Protein AF-A0A969GI75-F1 (afdb_monomer)

Sequence (192 aa):
MEHRIGDGHPEESRHLHRHRILLASGHLAEAQGNLPAAQQAFVEIWQQNQGQSYFWSATLIGLGCVAIKGGDWPAARQYFATALPLTAQLETASQSLEALAGMVHLQAQAGQLEEALTWVGLVRHHPSSYQESKDRLDVLETELRAKLTAEKVKAALALGQTTDLWDTVLAAGHWPQRTDWSWGIVSISTAI

Solvent-accessible surface area (backbone atoms only — not comparable to full-atom values): 10551 Å² total; per-residue (Å²): 141,80,86,83,78,71,85,70,78,54,70,70,58,55,51,54,54,49,43,52,51,29,50,52,52,14,53,50,25,48,76,71,66,39,46,70,59,13,46,52,31,29,52,52,44,62,74,70,46,96,54,100,40,75,68,45,34,51,30,27,36,51,48,17,48,45,22,52,76,70,66,36,57,71,59,16,51,54,26,34,42,58,18,30,54,47,22,57,77,67,67,35,61,42,58,38,34,43,35,47,49,53,45,31,56,55,29,45,74,70,67,38,47,59,59,24,38,18,52,50,19,28,41,65,64,42,87,60,42,55,69,68,50,41,61,69,40,52,65,55,50,54,55,48,50,74,77,47,54,72,65,56,47,52,51,22,30,53,50,11,62,72,52,60,67,64,64,49,38,55,53,55,34,61,53,75,83,72,84,72,80,70,76,76,75,79,76,78,76,87,77,135

Mean predicted aligned error: 8.56 Å

Nearest PDB structures (foldseek):
  3ro2-assembly1_A  TM=6.511E-01  e=2.087E-01  Mus musculus
  4wnf-assembly1_A  TM=6.316E-01  e=5.433E-01  Homo sapiens
  4wne-assembly1_A  TM=6.364E-01  e=7.968E-01  Homo sapiens
  4wng-assembly1_A  TM=6.206E-01  e=6.902E-01  Homo sapiens
  7ep7-assembly1_A  TM=6.227E-01  e=1.226E+00  Mus musculus

pLDDT: mean 84.45, std 19.99, range [26.17, 98.06]

Secondary structure (DSSP, 8-state):
-------PPPHHHHHHHHHHHHHHHHHHHHHTT-HHHHHHHHHHHHHH--S--HHHHHHHHHHHHHHHHHT-HHHHHHHHHHHHHHHHHTT-HHHHHHHHHHHHHHHHHTT-HHHHHHHHHHHHH-TT--HHHHHHHHHHHHHHHHHS-HHHHHHHHHHHHHS-HHHHHHHHHT------------------

Radius of gyration: 20.02 Å; Cα contacts (8 Å, |Δi|>4): 224; chains: 1; bounding box: 35×38×95 Å

Structure (mmCIF, N/CA/C/O backbone):
data_AF-A0A969GI75-F1
#
_entry.id   AF-A0A969GI75-F1
#
loop_
_atom_site.group_PDB
_atom_site.id
_atom_site.type_symbol
_atom_site.label_atom_id
_atom_site.label_alt_id
_atom_site.label_comp_id
_atom_site.label_asym_id
_atom_site.label_entity_id
_atom_site.label_seq_id
_atom_site.pdbx_PDB_ins_code
_atom_site.Cartn_x
_atom_site.Cartn_y
_atom_site.Cartn_z
_atom_site.occupancy
_atom_site.B_iso_or_equiv
_atom_site.auth_seq_id
_atom_site.auth_comp_id
_atom_site.auth_asym_id
_atom_site.auth_atom_id
_atom_site.pdbx_PDB_model_num
ATOM 1 N N . MET A 1 1 ? 11.515 16.320 -56.444 1.00 41.53 1 MET A N 1
ATOM 2 C CA . MET A 1 1 ? 10.610 15.489 -55.626 1.00 41.53 1 MET A CA 1
ATOM 3 C C . MET A 1 1 ? 11.443 14.378 -55.021 1.00 41.53 1 MET A C 1
ATOM 5 O O . MET A 1 1 ? 11.737 13.425 -55.722 1.00 41.53 1 MET A O 1
ATOM 9 N N . GLU A 1 2 ? 11.836 14.509 -53.759 1.00 35.47 2 GLU A N 1
ATOM 10 C CA . GLU A 1 2 ? 12.327 13.384 -52.961 1.00 35.47 2 GLU A CA 1
ATOM 11 C C . GLU A 1 2 ? 11.567 13.421 -51.640 1.00 35.47 2 GLU A C 1
ATOM 13 O O . GLU A 1 2 ? 11.732 14.317 -50.815 1.00 35.47 2 GLU A O 1
ATOM 18 N N . HIS A 1 3 ? 10.624 12.493 -51.517 1.00 41.44 3 HIS A N 1
ATOM 19 C CA . HIS A 1 3 ? 9.823 12.272 -50.326 1.00 41.44 3 HIS A CA 1
ATOM 20 C C . HIS A 1 3 ? 10.705 11.476 -49.355 1.00 41.44 3 HIS A C 1
ATOM 22 O O . HIS A 1 3 ? 10.870 10.268 -49.517 1.00 41.44 3 HIS A O 1
ATOM 28 N N . ARG A 1 4 ? 11.338 12.148 -48.386 1.00 37.62 4 ARG A N 1
ATOM 29 C CA . ARG A 1 4 ? 12.003 11.460 -47.271 1.00 37.62 4 ARG A CA 1
ATOM 30 C C . ARG A 1 4 ? 10.924 10.965 -46.316 1.00 37.62 4 ARG A C 1
ATOM 32 O O . ARG A 1 4 ? 10.297 11.738 -45.601 1.00 37.62 4 ARG A O 1
ATOM 39 N N . ILE A 1 5 ? 10.683 9.665 -46.387 1.00 48.25 5 ILE A N 1
ATOM 40 C CA . ILE A 1 5 ? 9.743 8.923 -45.560 1.00 48.25 5 ILE A CA 1
ATOM 41 C C . ILE A 1 5 ? 10.402 8.704 -44.191 1.00 48.25 5 ILE A C 1
ATOM 43 O O . ILE A 1 5 ? 11.456 8.082 -44.121 1.00 48.25 5 ILE A O 1
ATOM 47 N N . GLY A 1 6 ? 9.760 9.216 -43.138 1.00 43.97 6 GLY A N 1
ATOM 48 C CA . GLY A 1 6 ? 9.860 8.745 -41.754 1.00 43.97 6 GLY A CA 1
ATOM 49 C C . GLY A 1 6 ? 11.216 8.884 -41.064 1.00 43.97 6 GLY A C 1
ATOM 50 O O . GLY A 1 6 ? 11.964 7.913 -40.978 1.00 43.97 6 GLY A O 1
ATOM 51 N N . ASP A 1 7 ? 11.471 10.037 -40.442 1.00 43.56 7 ASP A N 1
ATOM 52 C CA . ASP A 1 7 ? 12.363 10.063 -39.282 1.00 43.56 7 ASP A CA 1
ATOM 53 C C . ASP A 1 7 ? 11.742 9.149 -38.211 1.00 43.56 7 ASP A C 1
ATOM 55 O O . ASP A 1 7 ? 10.631 9.384 -37.728 1.00 43.56 7 ASP A O 1
ATOM 59 N N . GLY A 1 8 ? 12.417 8.031 -37.930 1.00 47.78 8 GLY A N 1
ATOM 60 C CA . GLY A 1 8 ? 11.977 7.041 -36.955 1.00 47.78 8 GLY A CA 1
ATOM 61 C C . GLY A 1 8 ? 11.706 7.692 -35.602 1.00 47.78 8 GLY A C 1
ATOM 62 O O . GLY A 1 8 ? 12.423 8.600 -35.187 1.00 47.78 8 GLY A O 1
ATOM 63 N N . HIS A 1 9 ? 10.656 7.227 -34.921 1.00 44.91 9 HIS A N 1
ATOM 64 C CA . HIS A 1 9 ? 10.277 7.731 -33.605 1.00 44.91 9 HIS A CA 1
ATOM 65 C C . HIS A 1 9 ? 11.511 7.834 -32.684 1.00 44.91 9 HIS A C 1
ATOM 67 O O . HIS A 1 9 ? 12.259 6.848 -32.586 1.00 44.91 9 HIS A O 1
ATOM 73 N N . PRO A 1 10 ? 11.738 8.994 -32.032 1.00 49.00 10 PRO A N 1
ATOM 74 C CA . PRO A 1 10 ? 12.925 9.232 -31.215 1.00 49.00 10 PRO A CA 1
ATOM 75 C C . PRO A 1 10 ? 13.085 8.114 -30.181 1.00 49.00 10 PRO A C 1
ATOM 77 O O . PRO A 1 10 ? 12.091 7.560 -29.714 1.00 49.00 10 PRO A O 1
ATOM 80 N N . GLU A 1 11 ? 14.320 7.733 -29.847 1.00 50.78 11 GLU A N 1
ATOM 81 C CA . GLU A 1 11 ? 14.617 6.604 -28.944 1.00 50.78 11 GLU A CA 1
ATOM 82 C C . GLU A 1 11 ? 13.819 6.654 -27.635 1.00 50.78 11 GLU A C 1
ATOM 84 O O . GLU A 1 11 ? 13.296 5.630 -27.195 1.00 50.78 11 GLU A O 1
ATOM 89 N N . GLU A 1 12 ? 13.577 7.854 -27.109 1.00 51.31 12 GLU A N 1
ATOM 90 C CA . GLU A 1 12 ? 12.679 8.111 -25.978 1.00 51.31 12 GLU A CA 1
ATOM 91 C C . GLU A 1 12 ? 11.264 7.531 -26.177 1.00 51.31 12 GLU A C 1
ATOM 93 O O . GLU A 1 12 ? 10.727 6.877 -25.285 1.00 51.31 12 GLU A O 1
ATOM 98 N N . SER A 1 13 ? 10.668 7.666 -27.367 1.00 57.19 13 SER A N 1
ATOM 99 C CA . SER A 1 13 ? 9.346 7.100 -27.690 1.00 57.19 13 SER A CA 1
ATOM 100 C C . SER A 1 13 ? 9.345 5.568 -27.731 1.00 57.19 13 SER A C 1
ATOM 102 O O . SER A 1 13 ? 8.347 4.942 -27.360 1.00 57.19 13 SER A O 1
ATOM 104 N N . ARG A 1 14 ? 10.458 4.939 -28.141 1.00 61.09 14 ARG A N 1
ATOM 105 C CA . ARG A 1 14 ? 10.596 3.470 -28.128 1.00 61.09 14 ARG A CA 1
ATOM 106 C C . ARG A 1 14 ? 10.660 2.931 -26.698 1.00 61.09 14 ARG A C 1
ATOM 108 O O . ARG A 1 14 ? 10.010 1.924 -26.406 1.00 61.09 14 ARG A O 1
ATOM 115 N N . HIS A 1 15 ? 11.360 3.622 -25.798 1.00 72.12 15 HIS A N 1
ATOM 116 C CA . HIS A 1 15 ? 11.411 3.252 -24.381 1.00 72.12 15 HIS A CA 1
ATOM 117 C C . HIS A 1 15 ? 10.042 3.376 -23.699 1.00 72.12 15 HIS A C 1
ATOM 119 O O . HIS A 1 15 ? 9.639 2.465 -22.980 1.00 72.12 15 HIS A O 1
ATOM 125 N N . LEU A 1 16 ? 9.266 4.425 -23.997 1.00 79.19 16 LEU A N 1
ATOM 126 C CA . LEU A 1 16 ? 7.922 4.600 -23.428 1.00 79.19 16 LEU A CA 1
ATOM 127 C C . LEU A 1 16 ? 6.951 3.480 -23.834 1.00 79.19 16 LEU A C 1
ATOM 129 O O . LEU A 1 16 ? 6.202 2.969 -22.997 1.00 79.19 16 LEU A O 1
ATOM 133 N N . HIS A 1 17 ? 6.970 3.061 -25.105 1.00 82.81 17 HIS A N 1
ATOM 134 C CA . HIS A 1 17 ? 6.118 1.961 -25.565 1.00 82.81 17 HIS A CA 1
ATOM 135 C C . HIS A 1 17 ? 6.505 0.634 -24.901 1.00 82.81 17 HIS A C 1
ATOM 137 O O . HIS A 1 17 ? 5.642 -0.117 -24.445 1.00 82.81 17 HIS A O 1
ATOM 143 N N . ARG A 1 18 ? 7.811 0.378 -24.779 1.00 88.12 18 ARG A N 1
ATOM 144 C CA . ARG A 1 18 ? 8.339 -0.801 -24.093 1.00 88.12 18 ARG A CA 1
ATOM 145 C C . ARG A 1 18 ? 7.961 -0.824 -22.614 1.00 88.12 18 ARG A C 1
ATOM 147 O O . ARG A 1 18 ? 7.470 -1.846 -22.146 1.00 88.12 18 ARG A O 1
ATOM 154 N N . HIS A 1 19 ? 8.116 0.292 -21.900 1.00 91.56 19 HIS A N 1
ATOM 155 C CA . HIS A 1 19 ? 7.725 0.396 -20.492 1.00 91.56 19 HIS A CA 1
ATOM 156 C C . HIS A 1 19 ? 6.231 0.134 -20.294 1.00 91.56 19 HIS A C 1
ATOM 158 O O . HIS A 1 19 ? 5.868 -0.569 -19.358 1.00 91.56 19 HIS A O 1
ATOM 164 N N . ARG A 1 20 ? 5.358 0.609 -21.195 1.00 91.25 20 ARG A N 1
ATOM 165 C CA . ARG A 1 20 ? 3.925 0.261 -21.155 1.00 91.25 20 ARG A CA 1
ATOM 166 C C . ARG A 1 20 ? 3.683 -1.240 -21.272 1.00 91.25 20 ARG A C 1
ATOM 168 O O . ARG A 1 20 ? 2.885 -1.774 -20.507 1.00 91.25 20 ARG A O 1
ATOM 175 N N . ILE A 1 21 ? 4.333 -1.900 -22.231 1.00 93.75 21 ILE A N 1
ATOM 176 C CA . ILE A 1 21 ? 4.170 -3.345 -22.444 1.00 93.75 21 ILE A CA 1
ATOM 177 C C . ILE A 1 21 ? 4.676 -4.117 -21.227 1.00 93.75 21 ILE A C 1
ATOM 179 O O . ILE A 1 21 ? 3.975 -4.996 -20.734 1.00 93.75 21 ILE A O 1
ATOM 183 N N . LEU A 1 22 ? 5.858 -3.767 -20.719 1.00 94.44 22 LEU A N 1
ATOM 184 C CA . LEU A 1 22 ? 6.427 -4.402 -19.534 1.00 94.44 22 LEU A CA 1
ATOM 185 C C . LEU A 1 22 ? 5.551 -4.190 -18.302 1.00 94.44 22 LEU A C 1
ATOM 187 O O . LEU A 1 22 ? 5.316 -5.141 -17.568 1.00 94.44 22 LEU A O 1
ATOM 191 N N . LEU A 1 23 ? 5.010 -2.985 -18.105 1.00 94.31 23 LEU A N 1
ATOM 192 C CA . LEU A 1 23 ? 4.152 -2.687 -16.962 1.00 94.31 23 LEU A CA 1
ATOM 193 C C . LEU A 1 23 ? 2.865 -3.517 -17.024 1.00 94.31 23 LEU A C 1
ATOM 195 O O . LEU A 1 23 ? 2.488 -4.152 -16.043 1.00 94.31 23 LEU A O 1
ATOM 199 N N . ALA A 1 24 ? 2.230 -3.579 -18.198 1.00 94.56 24 ALA A N 1
ATOM 200 C CA . ALA A 1 24 ? 1.050 -4.412 -18.413 1.00 94.56 24 ALA A CA 1
ATOM 201 C C . ALA A 1 24 ? 1.356 -5.909 -18.228 1.00 94.56 24 ALA A C 1
ATOM 203 O O . ALA A 1 24 ? 0.584 -6.619 -17.588 1.00 94.56 24 ALA A O 1
ATOM 204 N N . SER A 1 25 ? 2.492 -6.385 -18.746 1.00 96.62 25 SER A N 1
ATOM 205 C CA . SER A 1 25 ? 2.942 -7.769 -18.564 1.00 96.62 25 SER A CA 1
ATOM 206 C C . SER A 1 25 ? 3.225 -8.089 -17.097 1.00 96.62 25 SER A C 1
ATOM 208 O O . SER A 1 25 ? 2.905 -9.185 -16.644 1.00 96.62 25 SER A O 1
ATOM 210 N N . GLY A 1 26 ? 3.807 -7.143 -16.357 1.00 96.62 26 GLY A N 1
ATOM 211 C CA . GLY A 1 26 ? 4.078 -7.266 -14.931 1.00 96.62 26 GLY A CA 1
ATOM 212 C C . GLY A 1 26 ? 2.792 -7.400 -14.124 1.00 96.62 26 GLY A C 1
ATOM 213 O O . GLY A 1 26 ? 2.649 -8.365 -13.378 1.00 96.62 26 GLY A O 1
ATOM 214 N N . HIS A 1 27 ? 1.818 -6.507 -14.339 1.00 94.31 27 HIS A N 1
ATOM 215 C CA . HIS A 1 27 ? 0.506 -6.597 -13.684 1.00 94.31 27 HIS A CA 1
ATOM 216 C C . HIS A 1 27 ? -0.233 -7.893 -14.047 1.00 94.31 27 HIS A C 1
ATOM 218 O O . HIS A 1 27 ? -0.808 -8.542 -13.177 1.00 94.31 27 HIS A O 1
ATOM 224 N N . LEU A 1 28 ? -0.181 -8.325 -15.312 1.00 95.50 28 LEU A N 1
ATOM 225 C CA . LEU A 1 28 ? -0.802 -9.585 -15.727 1.00 95.50 28 LEU A CA 1
ATOM 226 C C . LEU A 1 28 ? -0.170 -10.791 -15.019 1.00 95.50 28 LEU A C 1
ATOM 228 O O . LEU A 1 28 ? -0.887 -11.650 -14.508 1.00 95.50 28 LEU A O 1
ATOM 232 N N . ALA A 1 29 ? 1.161 -10.851 -14.962 1.00 95.62 29 ALA A N 1
ATOM 233 C CA . ALA A 1 29 ? 1.872 -11.912 -14.258 1.00 95.62 29 ALA A CA 1
ATOM 234 C C . ALA A 1 29 ? 1.566 -11.897 -12.749 1.00 95.62 29 ALA A C 1
ATOM 236 O O . ALA A 1 29 ? 1.360 -12.953 -12.151 1.00 95.62 29 ALA A O 1
ATOM 237 N N . GLU A 1 30 ? 1.469 -10.710 -12.146 1.00 93.44 30 GLU A N 1
ATOM 238 C CA . GLU A 1 30 ? 1.111 -10.512 -10.739 1.00 93.44 30 GLU A CA 1
ATOM 239 C C . GLU A 1 30 ? -0.315 -10.999 -10.428 1.00 93.44 30 GLU A C 1
ATOM 241 O O . GLU A 1 30 ? -0.547 -11.636 -9.395 1.00 93.44 30 GLU A O 1
ATOM 246 N N . ALA A 1 31 ? -1.268 -10.735 -11.327 1.00 90.50 31 ALA A N 1
ATOM 247 C C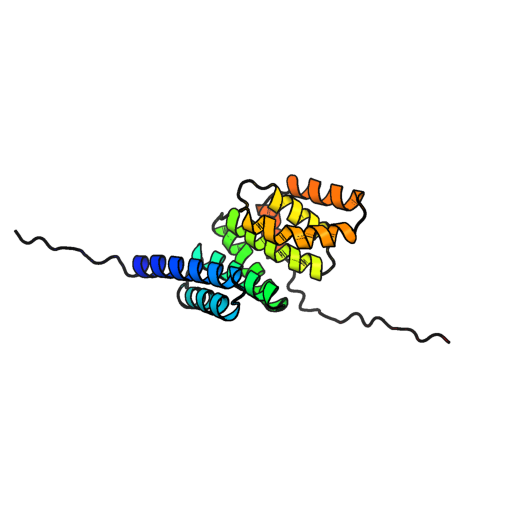A . ALA A 1 31 ? -2.648 -11.208 -11.230 1.00 90.50 31 ALA A CA 1
ATOM 248 C C . ALA A 1 31 ? -2.753 -12.734 -11.401 1.00 90.50 31 ALA A C 1
ATOM 250 O O . ALA A 1 31 ? -3.573 -13.379 -10.754 1.00 90.50 31 ALA A O 1
ATOM 251 N N . GLN A 1 32 ? -1.886 -13.329 -12.224 1.00 93.88 32 GLN A N 1
ATOM 252 C CA . GLN A 1 32 ? -1.782 -14.782 -12.404 1.00 93.88 32 GLN A CA 1
ATOM 253 C C . GLN A 1 32 ? -1.013 -15.487 -11.273 1.00 93.88 32 GLN A C 1
ATOM 255 O O . GLN A 1 32 ? -0.895 -16.711 -11.284 1.00 93.88 32 GLN A O 1
ATOM 260 N N . GLY A 1 33 ? -0.456 -14.737 -10.316 1.00 92.88 33 GLY A N 1
ATOM 261 C CA . GLY A 1 33 ? 0.374 -15.280 -9.238 1.00 92.88 33 GLY A CA 1
ATOM 262 C C . GLY A 1 33 ? 1.783 -15.698 -9.675 1.00 92.88 33 GLY A C 1
ATOM 263 O O . GLY A 1 33 ? 2.526 -16.268 -8.879 1.00 92.88 33 GLY A O 1
ATOM 264 N N . ASN A 1 34 ? 2.195 -15.394 -10.910 1.00 96.44 34 ASN A N 1
ATOM 265 C CA . ASN A 1 34 ? 3.558 -15.621 -11.383 1.00 96.44 34 ASN A CA 1
ATOM 266 C C . ASN A 1 34 ? 4.475 -14.479 -10.915 1.00 96.44 34 ASN A C 1
ATOM 268 O O . ASN A 1 34 ? 4.882 -13.610 -11.691 1.00 96.44 34 ASN A O 1
ATOM 272 N N . LEU A 1 35 ? 4.782 -14.486 -9.616 1.00 94.81 35 LEU A N 1
ATOM 273 C CA . LEU A 1 35 ? 5.592 -13.455 -8.966 1.00 94.81 35 LEU A CA 1
ATOM 274 C C . LEU A 1 35 ? 6.985 -13.279 -9.602 1.00 94.81 35 LEU A C 1
ATOM 276 O O . LEU A 1 35 ? 7.368 -12.129 -9.814 1.00 94.81 35 LEU A O 1
ATOM 280 N N . PRO A 1 36 ? 7.721 -14.346 -9.992 1.00 96.00 36 PRO A N 1
ATOM 281 C CA . PRO A 1 36 ? 9.013 -14.183 -10.661 1.00 96.00 36 PRO A CA 1
ATOM 282 C C . PRO A 1 36 ? 8.914 -13.433 -11.995 1.00 96.00 36 PRO A C 1
ATOM 284 O O . PRO A 1 36 ? 9.724 -12.547 -12.265 1.00 96.00 36 PRO A O 1
ATOM 287 N N . ALA A 1 37 ? 7.911 -13.744 -12.825 1.00 95.12 37 ALA A N 1
ATOM 288 C CA . ALA A 1 37 ? 7.721 -13.047 -14.096 1.00 95.12 37 ALA A CA 1
ATOM 289 C C . ALA A 1 37 ? 7.295 -11.584 -13.891 1.00 95.12 37 ALA A C 1
ATOM 291 O O . ALA A 1 37 ? 7.777 -10.703 -14.605 1.00 95.12 37 ALA A O 1
ATOM 292 N N . ALA A 1 38 ? 6.443 -11.316 -12.895 1.00 96.19 38 ALA A N 1
ATOM 293 C CA . ALA A 1 38 ? 6.050 -9.958 -12.531 1.00 96.19 38 ALA A CA 1
ATOM 294 C C . ALA A 1 38 ? 7.263 -9.129 -12.085 1.00 96.19 38 ALA A C 1
ATOM 296 O O . ALA A 1 38 ? 7.515 -8.049 -12.620 1.00 96.19 38 ALA A O 1
ATOM 297 N N . GLN A 1 39 ? 8.064 -9.677 -11.165 1.00 93.94 39 GLN A N 1
ATOM 298 C CA . GLN A 1 39 ? 9.282 -9.039 -10.676 1.00 93.94 39 GLN A CA 1
ATOM 299 C C . GLN A 1 39 ? 10.258 -8.746 -11.814 1.00 93.94 39 GLN A C 1
ATOM 301 O O . GLN A 1 39 ? 10.775 -7.635 -11.892 1.00 93.94 39 GLN A O 1
ATOM 306 N N . GLN A 1 40 ? 10.479 -9.704 -12.718 1.00 94.38 40 GLN A N 1
ATOM 307 C CA . GLN A 1 40 ? 11.382 -9.520 -13.851 1.00 94.38 40 GLN A CA 1
ATOM 308 C C . GLN A 1 40 ? 10.938 -8.359 -14.751 1.00 94.38 40 GLN A C 1
ATOM 310 O O . GLN A 1 40 ? 11.759 -7.511 -15.101 1.00 94.38 40 GLN A O 1
ATOM 315 N N . ALA A 1 41 ? 9.647 -8.291 -15.094 1.00 93.50 41 ALA A N 1
ATOM 316 C CA . ALA A 1 41 ? 9.114 -7.230 -15.945 1.00 93.50 41 ALA A CA 1
ATOM 317 C C . ALA A 1 41 ? 9.267 -5.841 -15.302 1.00 93.50 41 ALA A C 1
ATOM 319 O O . ALA A 1 41 ? 9.654 -4.884 -15.974 1.00 93.50 41 ALA A O 1
ATOM 320 N N . PHE A 1 42 ? 9.014 -5.730 -13.995 1.00 93.31 42 PHE A N 1
ATOM 321 C CA . PHE A 1 42 ? 9.176 -4.475 -13.265 1.00 93.31 42 PHE A CA 1
ATOM 322 C C . PHE A 1 42 ? 10.652 -4.082 -13.088 1.00 93.31 42 PHE A C 1
ATOM 324 O O . PHE A 1 42 ? 11.020 -2.946 -13.381 1.00 93.31 42 PHE A O 1
ATOM 331 N N . VAL A 1 43 ? 11.528 -5.008 -12.680 1.00 90.75 43 VAL A N 1
ATOM 332 C CA . VAL A 1 43 ? 12.976 -4.745 -12.542 1.00 90.75 43 VAL A CA 1
ATOM 333 C C . VAL A 1 43 ? 13.575 -4.258 -13.858 1.00 90.75 43 VAL A C 1
ATOM 335 O O . VAL A 1 43 ? 14.450 -3.396 -13.862 1.00 90.75 43 VAL A O 1
ATOM 338 N N . GLU A 1 44 ? 13.087 -4.759 -14.986 1.00 90.06 44 GLU A N 1
ATOM 339 C CA . GLU A 1 44 ? 13.566 -4.321 -16.286 1.00 90.06 44 GLU A CA 1
ATOM 340 C C . GLU A 1 44 ? 13.219 -2.853 -16.594 1.00 90.06 44 GLU A C 1
ATOM 342 O O . GLU A 1 44 ? 14.075 -2.120 -17.091 1.00 90.06 44 GLU A O 1
ATOM 347 N N . ILE A 1 45 ? 12.017 -2.384 -16.236 1.00 88.19 45 ILE A N 1
ATOM 348 C CA . ILE A 1 45 ? 11.674 -0.951 -16.311 1.00 88.19 45 ILE A CA 1
ATOM 349 C C . ILE A 1 45 ? 12.563 -0.156 -15.349 1.00 88.19 45 ILE A C 1
ATOM 351 O O . ILE A 1 45 ? 13.104 0.886 -15.720 1.00 88.19 45 ILE A O 1
ATOM 355 N N . TRP A 1 46 ? 12.754 -0.669 -14.130 1.00 83.12 46 TRP A N 1
ATOM 356 C CA . TRP A 1 46 ? 13.599 -0.052 -13.107 1.00 83.12 46 TRP A CA 1
ATOM 357 C C . TRP A 1 46 ? 15.070 0.086 -13.538 1.00 83.12 46 TRP A C 1
ATOM 359 O O . TRP A 1 46 ? 15.763 1.026 -13.174 1.00 83.12 46 TRP A O 1
ATOM 369 N N . GLN A 1 47 ? 15.602 -0.827 -14.341 1.00 83.94 47 GLN A N 1
ATOM 370 C CA . GLN A 1 47 ? 16.981 -0.702 -14.823 1.00 83.94 47 GLN A CA 1
ATOM 371 C C . GLN A 1 47 ? 17.111 0.285 -15.991 1.00 83.94 47 GLN A C 1
ATOM 373 O O . GLN A 1 47 ? 18.180 0.855 -16.202 1.00 83.94 47 GLN A O 1
ATOM 378 N N . GLN A 1 48 ? 16.036 0.490 -16.753 1.00 79.38 48 GLN A N 1
ATOM 379 C CA . GLN A 1 48 ? 16.052 1.270 -17.995 1.00 79.38 48 GLN A CA 1
ATOM 380 C C . GLN A 1 48 ? 15.629 2.726 -17.815 1.00 79.38 48 GLN A C 1
ATOM 382 O O . GLN A 1 48 ? 15.930 3.563 -18.664 1.00 79.38 48 GLN A O 1
ATOM 387 N N . ASN A 1 49 ? 14.932 3.044 -16.730 1.00 70.62 49 ASN A N 1
ATOM 388 C CA . ASN A 1 49 ? 14.279 4.331 -16.566 1.00 70.62 49 ASN A CA 1
ATOM 389 C C . ASN A 1 49 ? 14.939 5.189 -15.482 1.00 70.62 49 ASN A C 1
ATOM 391 O O . ASN A 1 49 ? 14.429 5.309 -14.387 1.00 70.62 49 ASN A O 1
ATOM 395 N N . GLN A 1 50 ? 16.041 5.873 -15.773 1.00 67.50 50 GLN A N 1
ATOM 396 C CA . GLN A 1 50 ? 16.710 6.699 -14.751 1.00 67.50 50 GLN A CA 1
ATOM 397 C C . GLN A 1 50 ? 15.956 7.994 -14.368 1.00 67.50 50 GLN A C 1
ATOM 399 O O . GLN A 1 50 ? 16.473 8.815 -13.613 1.00 67.50 50 GLN A O 1
ATOM 404 N N . GLY A 1 51 ? 14.743 8.199 -14.894 1.00 64.81 51 GLY A N 1
ATOM 405 C CA . GLY A 1 51 ? 13.915 9.370 -14.641 1.00 64.81 51 GLY A CA 1
ATOM 406 C C . GLY A 1 51 ? 12.801 9.090 -13.635 1.00 64.81 51 GLY A C 1
ATOM 407 O O . GLY A 1 51 ? 12.024 8.148 -13.799 1.00 64.81 51 GLY A O 1
ATOM 408 N N . GLN A 1 52 ? 12.678 9.977 -12.644 1.00 76.31 52 GLN A N 1
ATOM 409 C CA . GLN A 1 52 ? 11.539 10.104 -11.729 1.00 76.31 52 GLN A CA 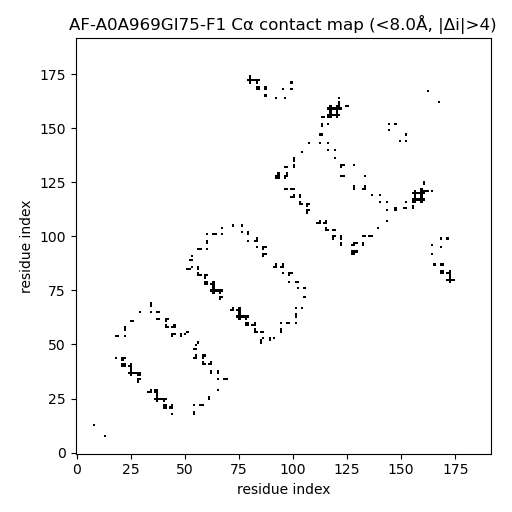1
ATOM 410 C C . GLN A 1 52 ? 10.239 10.366 -12.516 1.00 76.31 52 GLN A C 1
ATOM 412 O O . GLN A 1 52 ? 9.801 11.498 -12.679 1.00 76.31 52 GLN A O 1
ATOM 417 N N . SER A 1 53 ? 9.655 9.309 -13.077 1.00 85.62 53 SER A N 1
ATOM 418 C CA . SER A 1 53 ? 8.559 9.361 -14.048 1.00 85.62 53 SER A CA 1
ATOM 419 C C . SER A 1 53 ? 7.405 8.452 -13.635 1.00 85.62 53 SER A C 1
ATOM 421 O O . SER A 1 53 ? 7.567 7.565 -12.799 1.00 85.62 53 SER A O 1
ATOM 423 N N . TYR A 1 54 ? 6.251 8.613 -14.286 1.00 89.62 54 TYR A N 1
ATOM 424 C CA . TYR A 1 54 ? 5.056 7.794 -14.042 1.00 89.62 54 TYR A CA 1
ATOM 425 C C . TYR A 1 54 ? 5.326 6.279 -14.093 1.00 89.62 54 TYR A C 1
ATOM 427 O O . TYR A 1 54 ? 4.759 5.509 -13.318 1.00 89.62 54 TYR A O 1
ATOM 435 N N . PHE A 1 55 ? 6.182 5.827 -15.018 1.00 91.12 55 PHE A N 1
ATOM 436 C CA . PHE A 1 55 ? 6.532 4.408 -15.131 1.00 91.12 55 PHE A CA 1
ATOM 437 C C . PHE A 1 55 ? 7.416 3.944 -13.977 1.00 91.12 55 PHE A C 1
ATOM 439 O O . PHE A 1 55 ? 7.314 2.792 -13.571 1.00 91.12 55 PHE A O 1
ATOM 446 N N . TRP A 1 56 ? 8.260 4.825 -13.440 1.00 89.94 56 TRP A N 1
ATOM 447 C CA . TRP A 1 56 ? 9.111 4.526 -12.292 1.00 89.94 56 TRP A CA 1
ATOM 448 C C . TRP A 1 56 ? 8.285 4.326 -11.023 1.00 89.94 56 TRP A C 1
ATOM 450 O O . TRP A 1 56 ? 8.427 3.300 -10.360 1.00 89.94 56 TRP A O 1
ATOM 460 N N . SER A 1 57 ? 7.360 5.248 -10.729 1.00 93.19 57 SER A N 1
ATOM 461 C CA . SER A 1 57 ? 6.433 5.106 -9.599 1.00 93.19 57 SER A CA 1
ATOM 462 C C . SER A 1 57 ? 5.550 3.868 -9.748 1.00 93.19 57 SER A C 1
ATOM 464 O O . SER A 1 57 ? 5.452 3.086 -8.808 1.00 93.19 57 SER A O 1
ATOM 466 N N . ALA A 1 58 ? 4.978 3.626 -10.935 1.00 94.56 58 ALA A N 1
ATOM 467 C CA . ALA A 1 58 ? 4.181 2.422 -11.195 1.00 94.56 58 ALA A CA 1
ATOM 468 C C . ALA A 1 58 ? 4.978 1.131 -10.950 1.00 94.56 58 ALA A C 1
ATOM 470 O O . ALA A 1 58 ? 4.475 0.185 -10.352 1.00 94.56 58 ALA A O 1
ATOM 471 N N . THR A 1 59 ? 6.234 1.109 -11.395 1.00 94.31 59 THR A N 1
ATOM 472 C CA . THR A 1 59 ? 7.133 -0.040 -11.246 1.00 94.31 59 THR A CA 1
ATOM 473 C C . THR A 1 59 ? 7.457 -0.312 -9.782 1.00 94.31 59 THR A C 1
ATOM 475 O O . THR A 1 59 ? 7.401 -1.460 -9.351 1.00 94.31 59 THR A O 1
ATOM 478 N N . LEU A 1 60 ? 7.753 0.729 -8.999 1.00 95.06 60 LEU A N 1
ATOM 479 C CA . LEU A 1 60 ? 7.972 0.601 -7.557 1.00 95.06 60 LEU A CA 1
ATOM 480 C C . LEU A 1 60 ? 6.745 0.040 -6.843 1.00 95.06 60 LEU A 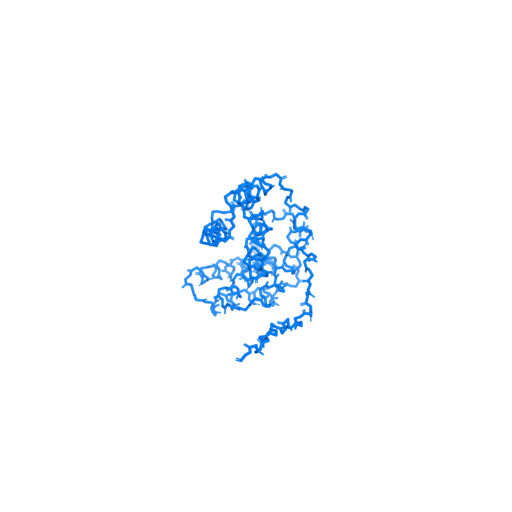C 1
ATOM 482 O O . LEU A 1 60 ? 6.872 -0.860 -6.021 1.00 95.06 60 LEU A O 1
ATOM 486 N N . ILE A 1 61 ? 5.559 0.545 -7.179 1.00 96.38 61 ILE A N 1
ATOM 487 C CA . ILE A 1 61 ? 4.299 0.061 -6.612 1.00 96.38 61 ILE A CA 1
ATOM 488 C C . ILE A 1 61 ? 4.107 -1.421 -6.944 1.00 96.38 61 ILE A C 1
ATOM 490 O O . ILE A 1 61 ? 3.884 -2.220 -6.039 1.00 96.38 61 ILE A O 1
ATOM 494 N N . GLY A 1 62 ? 4.287 -1.803 -8.213 1.00 96.19 62 GLY A N 1
ATOM 495 C CA . GLY A 1 62 ? 4.200 -3.196 -8.654 1.00 96.19 62 GLY A CA 1
ATOM 496 C C . GLY A 1 62 ? 5.181 -4.116 -7.922 1.00 96.19 62 GLY A C 1
ATOM 497 O O . GLY A 1 62 ? 4.787 -5.181 -7.446 1.00 96.19 62 GLY A O 1
ATOM 498 N N . LEU A 1 63 ? 6.439 -3.694 -7.751 1.00 96.50 63 LEU A N 1
ATOM 499 C CA . LEU A 1 63 ? 7.435 -4.433 -6.963 1.00 96.50 63 LEU A CA 1
ATOM 500 C C . LEU A 1 63 ? 7.032 -4.558 -5.490 1.00 96.50 63 LEU A C 1
ATOM 502 O O . LEU A 1 63 ? 7.197 -5.627 -4.905 1.00 96.50 63 LEU A O 1
ATOM 506 N N . GLY A 1 64 ? 6.458 -3.506 -4.904 1.00 96.56 64 GLY A N 1
ATOM 507 C CA . GLY A 1 64 ? 5.911 -3.535 -3.550 1.00 96.56 64 GLY A CA 1
ATOM 508 C C . GLY A 1 64 ? 4.778 -4.553 -3.394 1.00 96.56 64 GLY A C 1
ATOM 509 O O . GLY A 1 64 ? 4.786 -5.348 -2.454 1.00 96.56 64 GLY A O 1
ATOM 510 N N . CYS A 1 65 ? 3.842 -4.594 -4.344 1.00 95.38 65 CYS A N 1
ATOM 511 C CA . CYS A 1 65 ? 2.746 -5.566 -4.367 1.00 95.38 65 CYS A CA 1
ATOM 512 C C . CYS A 1 65 ? 3.258 -7.007 -4.525 1.00 95.38 65 CYS A C 1
ATOM 514 O O . CYS A 1 65 ? 2.819 -7.904 -3.802 1.00 95.38 65 CYS A O 1
ATOM 516 N N . VAL A 1 66 ? 4.223 -7.233 -5.424 1.00 96.31 66 VAL A N 1
ATOM 517 C CA . VAL A 1 66 ? 4.875 -8.543 -5.594 1.00 96.31 66 VAL A CA 1
ATOM 518 C C . VAL A 1 66 ? 5.577 -8.974 -4.306 1.00 96.31 66 VAL A C 1
ATOM 520 O O . VAL A 1 66 ? 5.431 -10.124 -3.892 1.00 96.31 66 VAL A O 1
ATOM 523 N N . ALA A 1 67 ? 6.281 -8.059 -3.638 1.00 95.75 67 ALA A N 1
ATOM 524 C CA . ALA A 1 67 ? 6.953 -8.329 -2.373 1.00 95.75 67 ALA A CA 1
ATOM 525 C C . ALA A 1 67 ? 5.959 -8.688 -1.253 1.00 95.75 67 ALA A C 1
ATOM 527 O O . ALA A 1 67 ? 6.185 -9.669 -0.548 1.00 95.75 67 ALA A O 1
ATOM 528 N N . ILE A 1 68 ? 4.815 -7.993 -1.143 1.00 94.19 68 ILE A N 1
ATOM 529 C CA . ILE A 1 68 ? 3.724 -8.374 -0.221 1.00 94.19 68 ILE A CA 1
ATOM 530 C C . ILE A 1 68 ? 3.242 -9.799 -0.507 1.00 94.19 68 ILE A C 1
ATOM 532 O O . ILE A 1 68 ? 3.181 -10.621 0.406 1.00 94.19 68 ILE A O 1
ATOM 536 N N . LYS A 1 69 ? 2.934 -10.119 -1.772 1.00 93.12 69 LYS A N 1
ATOM 537 C CA . LYS A 1 69 ? 2.464 -11.457 -2.177 1.00 93.12 69 LYS A CA 1
ATOM 538 C C . LYS A 1 69 ? 3.506 -12.550 -1.921 1.00 93.12 69 LYS A C 1
ATOM 540 O O . LYS A 1 69 ? 3.138 -13.685 -1.635 1.00 93.12 69 LYS A O 1
ATOM 545 N N . GLY A 1 70 ? 4.791 -12.209 -2.012 1.00 93.62 70 GLY A N 1
ATOM 546 C CA . GLY A 1 70 ? 5.913 -13.089 -1.687 1.00 93.62 70 GLY A CA 1
ATOM 547 C C . GLY A 1 70 ? 6.265 -13.157 -0.195 1.00 93.62 70 GLY A C 1
ATOM 548 O O . GLY A 1 70 ? 7.120 -13.955 0.178 1.00 93.62 70 GLY A O 1
ATOM 549 N N . GLY A 1 71 ? 5.634 -12.343 0.658 1.00 93.25 71 GLY A N 1
ATOM 550 C CA . GLY A 1 71 ? 5.931 -12.256 2.092 1.00 93.25 71 GLY A CA 1
ATOM 551 C C . GLY A 1 71 ? 7.202 -11.469 2.448 1.00 93.25 71 GLY A C 1
ATOM 552 O O . GLY A 1 71 ? 7.607 -11.466 3.612 1.00 93.25 71 GLY A O 1
ATOM 553 N N . ASP A 1 72 ? 7.825 -10.782 1.488 1.00 94.69 72 ASP A N 1
ATOM 554 C CA . ASP A 1 72 ? 8.991 -9.920 1.707 1.00 94.69 72 ASP A CA 1
ATOM 555 C C . ASP A 1 72 ? 8.551 -8.520 2.163 1.00 94.69 72 ASP A C 1
ATOM 557 O O . ASP A 1 72 ? 8.560 -7.528 1.427 1.00 94.69 72 ASP A O 1
ATOM 561 N N . TRP A 1 73 ? 8.111 -8.447 3.419 1.00 91.19 73 TRP A N 1
ATOM 562 C CA . TRP A 1 73 ? 7.663 -7.202 4.045 1.00 91.19 73 TRP A CA 1
ATOM 563 C C . TRP A 1 73 ? 8.736 -6.097 4.076 1.00 91.19 73 TRP A C 1
ATOM 565 O O . TRP A 1 73 ? 8.376 -4.933 3.865 1.00 91.19 73 TRP A O 1
ATOM 575 N N . PRO A 1 74 ? 10.030 -6.395 4.334 1.00 91.88 74 PRO A N 1
ATOM 576 C CA . PRO A 1 74 ? 11.090 -5.394 4.246 1.00 91.88 74 PRO A CA 1
ATOM 577 C C . PRO A 1 74 ? 11.228 -4.777 2.850 1.00 91.88 74 PRO A C 1
ATOM 579 O O . PRO A 1 74 ? 11.264 -3.547 2.749 1.00 91.88 74 PRO A O 1
ATOM 582 N N . ALA A 1 75 ? 11.256 -5.587 1.785 1.00 91.81 75 ALA A N 1
ATOM 583 C CA . ALA A 1 75 ? 11.359 -5.069 0.422 1.00 91.81 75 ALA A CA 1
ATOM 584 C C . ALA A 1 75 ? 10.116 -4.258 0.036 1.00 91.81 75 ALA A C 1
ATOM 586 O O . ALA A 1 75 ? 10.242 -3.140 -0.465 1.00 91.81 75 ALA A O 1
ATOM 587 N N . ALA A 1 76 ? 8.916 -4.759 0.356 1.00 95.00 76 ALA A N 1
ATOM 588 C CA . ALA A 1 76 ? 7.665 -4.040 0.117 1.00 95.00 76 ALA A CA 1
ATOM 589 C C . ALA A 1 76 ? 7.694 -2.630 0.723 1.00 95.00 76 ALA A C 1
ATOM 591 O O . ALA A 1 76 ? 7.398 -1.644 0.047 1.00 95.00 76 ALA A O 1
ATOM 592 N N . ARG A 1 77 ? 8.129 -2.523 1.985 1.00 91.62 77 ARG A N 1
ATOM 593 C CA . ARG A 1 77 ? 8.266 -1.239 2.680 1.00 91.62 77 ARG A CA 1
ATOM 594 C C . ARG A 1 77 ? 9.206 -0.285 1.948 1.00 91.62 77 ARG A C 1
ATOM 596 O O . ARG A 1 77 ? 8.866 0.885 1.796 1.00 91.62 77 ARG A O 1
ATOM 603 N N . GLN A 1 78 ? 10.369 -0.759 1.505 1.00 91.62 78 GLN A N 1
ATOM 604 C CA . GLN A 1 78 ? 11.338 0.077 0.788 1.00 91.62 78 GLN A CA 1
ATOM 605 C C . GLN A 1 78 ? 10.781 0.584 -0.545 1.00 91.62 78 GLN A C 1
ATOM 607 O O . GLN A 1 78 ? 10.937 1.764 -0.873 1.00 91.62 78 GLN A O 1
ATOM 612 N N . TYR A 1 79 ? 10.092 -0.284 -1.287 1.00 94.19 79 TYR A N 1
ATOM 613 C CA . TYR A 1 79 ? 9.487 0.087 -2.559 1.00 94.19 79 TYR A CA 1
ATOM 614 C C . TYR A 1 79 ? 8.399 1.151 -2.389 1.00 94.19 79 TYR A C 1
ATOM 616 O O . TYR A 1 79 ? 8.458 2.183 -3.058 1.00 94.19 79 TYR A O 1
ATOM 624 N N . PHE A 1 80 ? 7.464 0.975 -1.449 1.00 94.44 80 PHE A N 1
ATOM 625 C CA . PHE A 1 80 ? 6.408 1.968 -1.216 1.00 94.44 80 PHE A CA 1
ATOM 626 C C . PHE A 1 80 ? 6.934 3.281 -0.624 1.00 94.44 80 PHE A C 1
ATOM 628 O O . PHE A 1 80 ? 6.485 4.348 -1.040 1.00 94.44 80 PHE A O 1
ATOM 635 N N . ALA A 1 81 ? 7.930 3.232 0.269 1.00 90.69 81 ALA A N 1
ATOM 636 C CA . ALA A 1 81 ? 8.574 4.435 0.809 1.00 90.69 81 ALA A CA 1
ATOM 637 C C . ALA A 1 81 ? 9.290 5.257 -0.276 1.00 90.69 81 ALA A C 1
ATOM 639 O O . ALA A 1 81 ? 9.402 6.474 -0.161 1.00 90.69 81 ALA A O 1
ATOM 640 N N . THR A 1 82 ? 9.745 4.602 -1.347 1.00 90.56 82 THR A N 1
ATOM 641 C CA . THR A 1 82 ? 10.323 5.279 -2.516 1.00 90.56 82 THR A CA 1
ATOM 642 C C . THR A 1 82 ? 9.235 5.755 -3.486 1.00 90.56 82 THR A C 1
ATOM 644 O O . THR A 1 82 ? 9.374 6.810 -4.101 1.00 90.56 82 THR A O 1
ATOM 647 N N . ALA A 1 83 ? 8.137 5.004 -3.622 1.00 93.75 83 ALA A N 1
ATOM 648 C CA . ALA A 1 83 ? 7.048 5.325 -4.541 1.00 93.75 83 ALA A CA 1
ATOM 649 C C . ALA A 1 83 ? 6.217 6.532 -4.094 1.00 93.75 83 ALA A C 1
ATOM 651 O O . ALA A 1 83 ? 5.955 7.409 -4.910 1.00 93.75 83 ALA A O 1
ATOM 652 N N . LEU A 1 84 ? 5.811 6.588 -2.821 1.00 94.50 84 LEU A N 1
ATOM 653 C CA . LEU A 1 84 ? 4.871 7.594 -2.307 1.00 94.50 84 LEU A CA 1
ATOM 654 C C . LEU A 1 84 ? 5.347 9.048 -2.505 1.00 94.50 84 LEU A C 1
ATOM 656 O O . LEU A 1 84 ? 4.566 9.865 -2.996 1.00 94.50 84 LEU A O 1
ATOM 660 N N . PRO A 1 85 ? 6.617 9.409 -2.217 1.00 91.50 85 PRO A N 1
ATOM 661 C CA . PRO A 1 85 ? 7.108 10.754 -2.510 1.00 91.50 85 PRO A CA 1
ATOM 662 C C . PRO A 1 85 ? 7.085 11.072 -4.006 1.00 91.50 85 PRO A C 1
ATOM 664 O O . PRO A 1 85 ? 6.823 12.209 -4.393 1.00 91.50 85 PRO A O 1
ATOM 667 N N . LEU A 1 86 ? 7.340 10.074 -4.857 1.00 91.81 86 LEU A N 1
ATOM 668 C CA . LEU A 1 86 ? 7.321 10.260 -6.300 1.00 91.81 86 LEU A CA 1
ATOM 669 C C . LEU A 1 86 ? 5.894 10.434 -6.827 1.00 91.81 86 LEU A C 1
ATOM 671 O O . LEU A 1 86 ? 5.655 11.302 -7.662 1.00 91.81 86 LEU A O 1
ATOM 675 N N . THR A 1 87 ? 4.929 9.658 -6.333 1.00 95.00 87 THR A N 1
ATOM 676 C CA . THR A 1 87 ? 3.530 9.813 -6.748 1.00 95.00 87 THR A CA 1
ATOM 677 C C . THR A 1 87 ? 2.954 11.158 -6.318 1.00 95.00 87 THR A C 1
ATOM 679 O O . THR A 1 87 ? 2.146 11.711 -7.064 1.00 95.00 87 THR A O 1
ATOM 682 N N . ALA A 1 88 ? 3.404 11.700 -5.177 1.00 93.62 88 ALA A N 1
ATOM 683 C CA . ALA A 1 88 ? 3.117 13.067 -4.739 1.00 93.62 88 ALA A CA 1
ATOM 684 C C . ALA A 1 88 ? 3.717 14.120 -5.673 1.00 93.62 88 ALA A C 1
ATOM 686 O O . ALA A 1 88 ? 2.992 14.986 -6.147 1.00 93.62 88 ALA A O 1
ATOM 687 N N . GLN A 1 89 ? 5.009 14.016 -6.001 1.00 93.06 89 GLN A N 1
ATOM 688 C CA . GLN A 1 89 ? 5.665 14.949 -6.928 1.00 93.06 89 GLN A CA 1
ATOM 689 C C . GLN A 1 89 ? 5.035 14.947 -8.326 1.00 93.06 89 GLN A C 1
ATOM 691 O O . GLN A 1 89 ? 4.987 15.981 -8.984 1.00 93.06 89 GLN A O 1
ATOM 696 N N . LEU A 1 90 ? 4.567 13.784 -8.784 1.00 93.50 90 LEU A N 1
ATOM 697 C CA . LEU A 1 90 ? 3.915 13.619 -10.083 1.00 93.50 90 LEU A CA 1
ATOM 698 C C . LEU A 1 90 ? 2.399 13.879 -10.042 1.00 93.50 90 LEU A C 1
ATOM 700 O O . LEU A 1 90 ? 1.747 13.752 -11.076 1.00 93.50 90 LEU A O 1
ATOM 704 N N . GLU A 1 91 ? 1.831 14.172 -8.867 1.00 95.31 91 GLU A N 1
ATOM 705 C CA . GLU A 1 91 ? 0.391 14.385 -8.643 1.00 95.31 91 GLU A CA 1
ATOM 706 C C . GLU A 1 91 ? -0.492 13.230 -9.166 1.00 95.31 91 GLU A C 1
ATOM 708 O O . GLU A 1 91 ? -1.625 13.387 -9.626 1.00 95.31 91 GLU A O 1
ATOM 713 N N . THR A 1 92 ? 0.023 12.005 -9.061 1.00 96.19 92 THR A N 1
ATOM 714 C CA . THR A 1 92 ? -0.62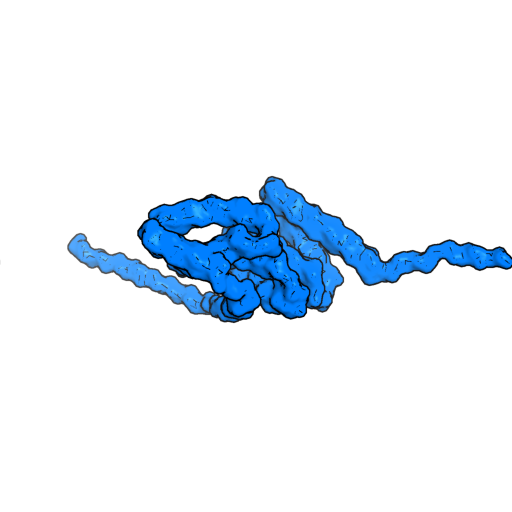3 10.785 -9.572 1.00 96.19 92 THR A CA 1
ATOM 715 C C . THR A 1 92 ? -1.535 10.143 -8.526 1.00 96.19 92 THR A C 1
ATOM 717 O O . THR A 1 92 ? -1.218 9.105 -7.948 1.00 96.19 92 THR A O 1
ATOM 720 N N . ALA A 1 93 ? -2.709 10.739 -8.292 1.00 96.81 93 ALA A N 1
ATOM 721 C CA . ALA A 1 93 ? -3.629 10.310 -7.229 1.00 96.81 93 ALA A CA 1
ATOM 722 C C . ALA A 1 93 ? -3.941 8.799 -7.238 1.00 96.81 93 ALA A C 1
ATOM 724 O O . ALA A 1 93 ? -3.925 8.160 -6.190 1.00 96.81 93 ALA A O 1
ATOM 725 N N . SER A 1 94 ? -4.175 8.201 -8.410 1.00 96.25 94 SER A N 1
ATOM 726 C CA . SER A 1 94 ? -4.469 6.765 -8.516 1.00 96.25 94 SER A CA 1
ATOM 727 C C . SER A 1 94 ? -3.286 5.869 -8.133 1.00 96.25 94 SER A C 1
ATOM 729 O O . SER A 1 94 ? -3.485 4.842 -7.492 1.00 96.25 94 SER A O 1
ATOM 731 N N . GLN A 1 95 ? -2.052 6.269 -8.454 1.00 96.38 95 GLN A N 1
ATOM 732 C CA . GLN A 1 95 ? -0.850 5.548 -8.027 1.00 96.38 95 GLN A CA 1
ATOM 733 C C . GLN A 1 95 ? -0.591 5.718 -6.529 1.00 96.38 95 GLN A C 1
ATOM 735 O O . GLN A 1 95 ? -0.238 4.751 -5.862 1.00 96.38 95 GLN A O 1
ATOM 740 N N . SER A 1 96 ? -0.820 6.916 -5.984 1.00 97.12 96 SER A N 1
ATOM 741 C CA . SER A 1 96 ? -0.767 7.143 -4.537 1.00 97.12 96 SER A CA 1
ATOM 742 C C . SER A 1 96 ? -1.732 6.223 -3.787 1.00 97.12 96 SER A C 1
ATOM 744 O O . SER A 1 96 ? -1.353 5.625 -2.787 1.00 97.12 96 SER A O 1
ATOM 746 N N . LEU A 1 97 ? -2.963 6.064 -4.282 1.00 97.56 97 LEU A N 1
ATOM 747 C CA . LEU A 1 97 ? -3.979 5.208 -3.659 1.00 97.56 97 LEU A CA 1
ATOM 748 C C . LEU A 1 97 ? -3.619 3.719 -3.752 1.00 97.56 97 LEU A C 1
ATOM 750 O O . LEU A 1 97 ? -3.819 2.994 -2.782 1.00 97.56 97 LEU A O 1
ATOM 754 N N . GLU A 1 98 ? -3.036 3.272 -4.867 1.00 96.62 98 GLU A N 1
ATOM 755 C CA . GLU A 1 98 ? -2.508 1.906 -4.995 1.00 96.62 98 GLU A CA 1
ATOM 756 C C . GLU A 1 98 ? -1.339 1.658 -4.025 1.00 96.62 98 GLU A C 1
ATOM 758 O O . GLU A 1 98 ? -1.299 0.642 -3.331 1.00 96.62 98 GLU A O 1
ATOM 763 N N . ALA A 1 99 ? -0.409 2.612 -3.914 1.00 96.56 99 ALA A N 1
ATOM 764 C CA . ALA A 1 99 ? 0.697 2.532 -2.963 1.00 96.56 99 ALA A CA 1
ATOM 765 C C . ALA A 1 99 ? 0.196 2.498 -1.509 1.00 96.56 99 ALA A C 1
ATOM 767 O O . ALA A 1 99 ? 0.674 1.695 -0.708 1.00 96.56 99 ALA A O 1
ATOM 768 N N . LEU A 1 100 ? -0.794 3.333 -1.172 1.00 96.62 100 LEU A N 1
ATOM 769 C CA . LEU A 1 100 ? -1.433 3.331 0.144 1.00 96.62 100 LEU A CA 1
ATOM 770 C C . LEU A 1 100 ? -2.141 2.004 0.421 1.00 96.62 100 LEU A C 1
ATOM 772 O O . LEU A 1 100 ? -1.986 1.481 1.520 1.00 96.62 100 LEU A O 1
ATOM 776 N N . ALA A 1 101 ? -2.838 1.417 -0.558 1.00 95.88 101 ALA A N 1
ATOM 777 C CA . ALA A 1 101 ? -3.442 0.092 -0.415 1.00 95.88 101 ALA A CA 1
ATOM 778 C C . ALA A 1 101 ? -2.389 -0.968 -0.053 1.00 95.88 101 ALA A C 1
ATOM 780 O O . ALA A 1 101 ? -2.580 -1.731 0.893 1.00 95.88 101 ALA A O 1
ATOM 781 N N . GLY A 1 102 ? -1.228 -0.956 -0.717 1.00 94.44 102 GLY A N 1
ATOM 782 C CA . GLY A 1 102 ? -0.088 -1.793 -0.332 1.00 94.44 102 GLY A CA 1
ATOM 783 C C . GLY A 1 102 ? 0.401 -1.516 1.096 1.00 94.44 102 GLY A C 1
ATOM 784 O O . GLY A 1 102 ? 0.637 -2.439 1.878 1.00 94.44 102 GLY A O 1
ATOM 785 N N . MET A 1 103 ? 0.490 -0.247 1.490 1.00 94.88 103 MET A N 1
ATOM 786 C CA . MET A 1 103 ? 0.929 0.126 2.835 1.00 94.88 103 MET A CA 1
ATOM 787 C C . MET A 1 103 ? -0.068 -0.243 3.946 1.00 94.88 103 MET A C 1
ATOM 789 O O . MET A 1 103 ? 0.373 -0.475 5.073 1.00 94.88 103 MET A O 1
ATOM 793 N N . VAL A 1 104 ? -1.369 -0.389 3.661 1.00 96.31 104 VAL A N 1
ATOM 794 C CA . VAL A 1 104 ? -2.351 -0.923 4.629 1.00 96.31 104 VAL A CA 1
ATOM 795 C C . VAL A 1 104 ? -1.909 -2.300 5.132 1.00 96.31 104 VAL A C 1
ATOM 797 O O . VAL A 1 104 ? -1.952 -2.554 6.337 1.00 96.31 104 VAL A O 1
ATOM 800 N N . HIS A 1 105 ? -1.412 -3.177 4.249 1.00 94.19 105 HIS A N 1
ATOM 801 C CA . HIS A 1 105 ? -0.882 -4.483 4.660 1.00 94.19 105 HIS A CA 1
ATOM 802 C C . HIS A 1 105 ? 0.301 -4.332 5.626 1.00 94.19 105 HIS A C 1
ATOM 804 O O . HIS A 1 105 ? 0.398 -5.057 6.616 1.00 94.19 105 HIS A O 1
ATOM 810 N N . LEU A 1 106 ? 1.181 -3.357 5.382 1.00 92.56 106 LEU A N 1
ATOM 811 C CA . LEU A 1 106 ? 2.342 -3.090 6.234 1.00 92.56 106 LEU A CA 1
ATOM 812 C C . LEU A 1 106 ? 1.953 -2.510 7.600 1.00 92.56 106 LEU A C 1
ATOM 814 O O . LEU A 1 106 ? 2.592 -2.846 8.599 1.00 92.56 106 LEU A O 1
ATOM 818 N N . GLN A 1 107 ? 0.916 -1.673 7.664 1.00 91.88 107 GLN A N 1
ATOM 819 C CA . GLN A 1 107 ? 0.366 -1.166 8.924 1.00 91.88 107 GLN A CA 1
ATOM 820 C C . GLN A 1 107 ? -0.316 -2.270 9.729 1.00 91.88 107 GLN A C 1
ATOM 822 O O . GLN A 1 107 ? -0.063 -2.405 10.928 1.00 91.88 107 GLN A O 1
ATOM 827 N N . ALA A 1 108 ? -1.122 -3.100 9.064 1.00 92.06 108 ALA A N 1
ATOM 828 C CA . ALA A 1 108 ? -1.771 -4.250 9.677 1.00 92.06 108 ALA A CA 1
ATOM 829 C C . ALA A 1 108 ? -0.739 -5.215 10.280 1.00 92.06 108 ALA A C 1
ATOM 831 O O . ALA A 1 108 ? -0.874 -5.623 11.435 1.00 92.06 108 ALA A O 1
ATOM 832 N N . GLN A 1 109 ? 0.336 -5.503 9.538 1.00 90.62 109 GLN A N 1
ATOM 833 C CA . GLN A 1 109 ? 1.452 -6.331 10.001 1.00 90.62 109 GLN A CA 1
ATOM 834 C C . GLN A 1 109 ? 2.200 -5.700 11.187 1.00 90.62 109 GLN A C 1
ATOM 836 O O . GLN A 1 109 ? 2.672 -6.409 12.071 1.00 90.62 109 GLN A O 1
ATOM 841 N N . ALA A 1 110 ? 2.281 -4.368 11.240 1.00 89.12 110 ALA A N 1
ATOM 842 C CA . ALA A 1 110 ? 2.863 -3.626 12.358 1.00 89.12 110 ALA A CA 1
ATOM 843 C C . ALA A 1 110 ? 1.901 -3.444 13.553 1.00 89.12 110 ALA A C 1
ATOM 845 O O . ALA A 1 110 ? 2.240 -2.734 14.499 1.00 89.12 110 ALA A O 1
ATOM 846 N N . GLY A 1 111 ? 0.704 -4.043 13.517 1.00 91.38 111 GLY A N 1
ATOM 847 C CA . GLY A 1 111 ? -0.298 -3.962 14.584 1.00 91.38 111 GLY A CA 1
ATOM 848 C C . GLY A 1 111 ? -1.086 -2.648 14.636 1.00 91.38 111 GLY A C 1
ATOM 849 O O . GLY A 1 111 ? -1.872 -2.442 15.558 1.00 91.38 111 GLY A O 1
ATOM 850 N N . GLN A 1 112 ? -0.922 -1.764 13.650 1.00 93.44 112 GLN A N 1
ATOM 851 C CA . GLN A 1 112 ? -1.570 -0.449 13.592 1.00 93.44 112 GLN A CA 1
ATOM 852 C C . GLN A 1 112 ? -2.943 -0.556 12.916 1.00 93.44 112 GLN A C 1
ATOM 854 O O . GLN A 1 112 ? -3.194 0.005 11.856 1.00 93.44 112 GLN A O 1
ATOM 859 N N . LEU A 1 113 ? -3.833 -1.347 13.526 1.00 95.12 113 LEU A N 1
ATOM 860 C CA . LEU A 1 113 ? -5.083 -1.803 12.901 1.00 95.12 113 LEU A CA 1
ATOM 861 C C . LEU A 1 113 ? -6.096 -0.672 12.642 1.00 95.12 113 LEU A C 1
ATOM 863 O O . LEU A 1 113 ? -6.772 -0.679 11.616 1.00 95.12 113 LEU A O 1
ATOM 867 N N . GLU A 1 114 ? -6.221 0.291 13.562 1.00 95.56 114 GLU A N 1
ATOM 868 C CA . GLU A 1 114 ? -7.147 1.430 13.414 1.00 95.56 114 GLU A CA 1
ATOM 869 C C . GLU A 1 114 ? -6.678 2.396 12.314 1.00 95.56 114 GLU A C 1
ATOM 871 O O . GLU A 1 114 ? -7.485 2.886 11.522 1.00 95.56 114 GLU A O 1
ATOM 876 N N . GLU A 1 115 ? -5.367 2.619 12.213 1.00 94.19 115 GLU A N 1
ATOM 877 C CA . GLU A 1 115 ? -4.778 3.433 11.148 1.00 94.19 115 GLU A CA 1
ATOM 878 C C . GLU A 1 115 ? -4.907 2.740 9.787 1.00 94.19 115 GLU A C 1
ATOM 880 O O . GLU A 1 115 ? -5.373 3.355 8.829 1.00 94.19 115 GLU A O 1
ATOM 885 N N . ALA A 1 116 ? -4.655 1.427 9.740 1.00 96.31 116 ALA A N 1
ATOM 886 C CA . ALA A 1 116 ? -4.865 0.612 8.547 1.00 96.31 116 ALA A CA 1
ATOM 887 C C . ALA A 1 116 ? -6.309 0.730 8.039 1.00 96.31 116 ALA A C 1
ATOM 889 O O . ALA A 1 116 ? -6.533 0.961 6.853 1.00 96.31 116 ALA A O 1
ATOM 890 N N . LEU A 1 117 ? -7.304 0.657 8.933 1.00 97.94 117 LEU A N 1
ATOM 891 C CA . LEU A 1 117 ? -8.709 0.871 8.565 1.00 97.94 117 LEU A CA 1
ATOM 892 C C . LEU A 1 117 ? -9.009 2.305 8.118 1.00 97.94 117 LEU A C 1
ATOM 894 O O . LEU A 1 117 ? -9.871 2.504 7.264 1.00 97.94 117 LEU A O 1
ATOM 898 N N . THR A 1 118 ? -8.307 3.300 8.656 1.00 98.00 118 THR A N 1
ATOM 899 C CA . THR A 1 118 ? -8.437 4.687 8.193 1.00 98.00 118 THR A CA 1
ATOM 900 C C . THR A 1 118 ? -7.983 4.800 6.738 1.00 98.00 118 THR A C 1
ATOM 902 O O . THR A 1 118 ? -8.704 5.340 5.899 1.00 98.00 118 THR A O 1
ATOM 905 N N . TRP A 1 119 ? -6.845 4.199 6.391 1.00 97.31 119 TRP A N 1
ATOM 906 C CA . TRP A 1 119 ? -6.344 4.189 5.015 1.00 97.31 119 TRP A CA 1
ATOM 907 C C . TRP A 1 119 ? -7.208 3.340 4.076 1.00 97.31 119 TRP A C 1
ATOM 909 O O . TRP A 1 119 ? -7.442 3.746 2.938 1.00 97.31 119 TRP A O 1
ATOM 919 N N . VAL A 1 120 ? -7.787 2.231 4.553 1.00 98.06 120 VAL A N 1
ATOM 920 C CA . VAL A 1 120 ? -8.829 1.492 3.810 1.00 98.06 120 VAL A CA 1
ATOM 921 C C . VAL A 1 120 ? -10.020 2.401 3.495 1.00 98.06 120 VAL A C 1
ATOM 923 O O . VAL A 1 120 ? -10.492 2.433 2.357 1.00 98.06 120 VAL A O 1
ATOM 926 N N . GLY A 1 121 ? -10.493 3.176 4.477 1.00 97.56 121 GLY A N 1
ATOM 927 C CA . GLY A 1 121 ? -11.589 4.129 4.301 1.00 97.56 121 GLY A CA 1
ATOM 928 C C . GLY A 1 121 ? -11.305 5.147 3.195 1.00 97.56 121 GLY A C 1
ATOM 929 O O . GLY A 1 121 ? -12.157 5.341 2.322 1.00 97.56 121 GLY A O 1
ATOM 930 N N . LEU A 1 122 ? -10.097 5.719 3.196 1.00 97.81 122 LEU A N 1
ATOM 931 C CA . LEU A 1 122 ? -9.614 6.646 2.170 1.00 97.81 122 LEU A CA 1
ATOM 932 C C . LEU A 1 122 ? -9.584 5.988 0.784 1.00 97.81 122 LEU A C 1
ATOM 934 O O . LEU A 1 122 ? -10.240 6.469 -0.142 1.00 97.81 122 LEU A O 1
ATOM 938 N N . VAL A 1 123 ? -8.895 4.850 0.640 1.00 97.75 123 VAL A N 1
ATOM 939 C CA . VAL A 1 123 ? -8.754 4.154 -0.650 1.00 97.75 123 VAL A CA 1
ATOM 940 C C . VAL A 1 123 ? -10.114 3.756 -1.226 1.00 97.75 123 VAL A C 1
ATOM 942 O O . VAL A 1 123 ? -10.352 3.908 -2.423 1.00 97.75 123 VAL A O 1
ATOM 945 N N . ARG A 1 124 ? -11.060 3.292 -0.407 1.00 96.88 124 ARG A N 1
ATOM 946 C CA . ARG A 1 124 ? -12.372 2.856 -0.909 1.00 96.88 124 ARG A CA 1
ATOM 947 C C . ARG A 1 124 ? -13.229 3.993 -1.462 1.00 96.88 124 ARG A C 1
ATOM 949 O O . ARG A 1 124 ? -13.938 3.780 -2.453 1.00 96.88 124 ARG A O 1
ATOM 956 N N . HIS A 1 125 ? -13.178 5.165 -0.833 1.00 96.44 125 HIS A N 1
ATOM 957 C CA . HIS A 1 125 ? -14.089 6.275 -1.129 1.00 96.44 125 HIS A CA 1
ATOM 958 C C . HIS A 1 125 ? -13.490 7.335 -2.048 1.00 96.44 125 HIS A C 1
ATOM 960 O O . HIS A 1 125 ? -14.245 8.091 -2.659 1.00 96.44 125 HIS A O 1
ATOM 966 N N . HIS A 1 126 ? -12.166 7.378 -2.198 1.00 97.00 126 HIS A N 1
ATOM 967 C CA . HIS A 1 126 ? -11.541 8.347 -3.083 1.00 97.00 126 HIS A CA 1
ATOM 968 C C . HIS A 1 126 ? -11.922 8.080 -4.560 1.00 97.00 126 HIS A C 1
ATOM 970 O O . HIS A 1 126 ? -11.814 6.941 -5.032 1.00 97.00 126 HIS A O 1
ATOM 976 N N . PRO A 1 127 ? -12.354 9.104 -5.327 1.00 95.81 127 PRO A N 1
ATOM 977 C CA . PRO A 1 127 ? -12.859 8.930 -6.695 1.00 95.81 127 PRO A CA 1
ATOM 978 C C . PRO A 1 127 ? -11.800 8.427 -7.685 1.00 95.81 127 PRO A C 1
ATOM 980 O O . PRO A 1 127 ? -12.139 7.768 -8.663 1.00 95.81 127 PRO A O 1
ATOM 983 N N . SER A 1 128 ? -10.521 8.704 -7.424 1.00 96.38 128 SER A N 1
ATOM 984 C CA . SER A 1 128 ? -9.400 8.263 -8.268 1.00 96.38 128 SER A CA 1
ATOM 985 C C . SER A 1 128 ? -8.925 6.828 -8.004 1.00 96.38 128 SER A C 1
ATOM 987 O O . SER A 1 128 ? -7.982 6.385 -8.659 1.00 96.38 128 SER A O 1
ATOM 989 N N . SER A 1 129 ? -9.520 6.108 -7.049 1.00 95.56 129 SER A N 1
ATOM 990 C CA . SER A 1 129 ? -9.136 4.723 -6.751 1.00 95.56 129 SER A CA 1
ATOM 991 C C . SER A 1 129 ? -9.684 3.752 -7.788 1.00 95.56 129 SER A C 1
ATOM 993 O O . SER A 1 129 ? -10.884 3.759 -8.080 1.00 95.56 129 SER A O 1
ATOM 995 N N . TYR A 1 130 ? -8.833 2.850 -8.275 1.00 92.75 130 TYR A N 1
ATOM 996 C CA . TYR A 1 130 ? -9.268 1.755 -9.135 1.00 92.75 130 TYR A CA 1
ATOM 997 C C . TYR A 1 130 ? -10.009 0.678 -8.343 1.00 92.75 130 TYR A C 1
ATOM 999 O O . TYR A 1 130 ? -9.835 0.541 -7.133 1.00 92.75 130 TYR A O 1
ATOM 1007 N N . GLN A 1 131 ? -10.846 -0.097 -9.038 1.00 91.56 131 GLN A N 1
ATOM 1008 C CA . GLN A 1 131 ? -11.575 -1.202 -8.416 1.00 91.56 131 GLN A CA 1
ATOM 1009 C C . GLN A 1 131 ? -10.614 -2.277 -7.897 1.00 91.56 131 GLN A C 1
ATOM 1011 O O . GLN A 1 131 ? -10.767 -2.729 -6.772 1.00 91.56 131 GLN A O 1
ATOM 1016 N N . GLU A 1 132 ? -9.564 -2.587 -8.659 1.00 87.69 132 GLU A N 1
ATOM 1017 C CA . GLU A 1 132 ? -8.552 -3.572 -8.269 1.00 87.69 132 GLU A CA 1
ATOM 1018 C C . GLU A 1 132 ? -7.878 -3.233 -6.927 1.00 87.69 132 GLU A C 1
ATOM 1020 O O . GLU A 1 132 ? -7.718 -4.110 -6.079 1.00 87.69 132 GLU A O 1
ATOM 1025 N N . SER A 1 133 ? -7.555 -1.956 -6.686 1.00 89.50 133 SER A N 1
ATOM 1026 C CA . SER A 1 133 ? -6.995 -1.482 -5.412 1.00 89.50 133 SER A CA 1
ATOM 1027 C C . SER A 1 133 ? -7.939 -1.748 -4.237 1.00 89.50 133 SER A C 1
ATOM 1029 O O . SER A 1 133 ? -7.498 -2.055 -3.132 1.00 89.50 133 SER A O 1
ATOM 1031 N N . LYS A 1 134 ? -9.252 -1.622 -4.469 1.00 93.88 134 LYS A N 1
ATOM 1032 C CA . LYS A 1 134 ? -10.292 -1.866 -3.461 1.00 93.88 134 LYS A CA 1
ATOM 1033 C C . LYS A 1 134 ? -10.454 -3.362 -3.213 1.00 93.88 134 LYS A C 1
ATOM 1035 O O . LYS A 1 134 ? -10.448 -3.774 -2.059 1.00 93.88 134 LYS A O 1
ATOM 1040 N N . ASP A 1 135 ? -10.507 -4.155 -4.280 1.00 92.62 135 ASP A N 1
ATOM 1041 C CA . ASP A 1 135 ? -10.663 -5.611 -4.214 1.00 92.62 135 ASP A CA 1
ATOM 1042 C C . ASP A 1 135 ? -9.511 -6.258 -3.425 1.00 92.62 135 ASP A C 1
ATOM 1044 O O . ASP A 1 135 ? -9.727 -7.154 -2.608 1.00 92.62 135 ASP A O 1
ATOM 1048 N N . ARG A 1 136 ? -8.276 -5.760 -3.599 1.00 88.81 136 ARG A N 1
ATOM 1049 C CA . ARG A 1 136 ? -7.096 -6.213 -2.836 1.00 88.81 136 ARG A CA 1
ATOM 1050 C C . ARG A 1 136 ? -7.245 -6.005 -1.324 1.00 88.81 136 ARG A C 1
ATOM 1052 O O . ARG A 1 136 ? -6.679 -6.776 -0.550 1.00 88.81 136 ARG A O 1
ATOM 1059 N N . LEU A 1 137 ? -8.010 -4.998 -0.901 1.00 96.06 137 LEU A N 1
ATOM 1060 C CA . LEU A 1 137 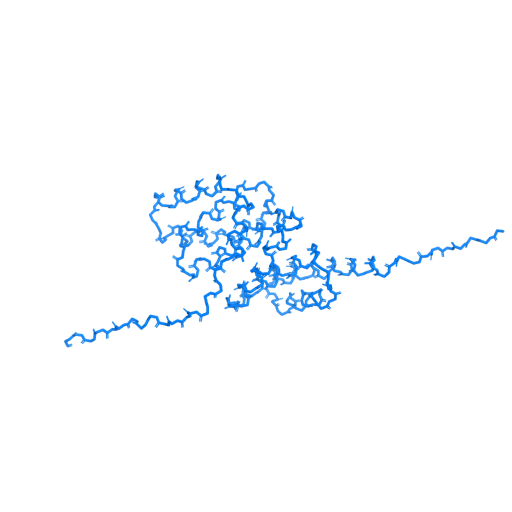? -8.215 -4.670 0.508 1.00 96.06 137 LEU A CA 1
ATOM 1061 C C . LEU A 1 137 ? -9.385 -5.421 1.149 1.00 96.06 137 LEU A C 1
ATOM 1063 O O . LEU A 1 137 ? -9.429 -5.473 2.373 1.00 96.06 137 LEU A O 1
ATOM 1067 N N . ASP A 1 138 ? -10.304 -6.025 0.391 1.00 95.56 138 ASP A N 1
ATOM 1068 C CA . ASP A 1 138 ? -11.545 -6.585 0.953 1.00 95.56 138 ASP A CA 1
ATOM 1069 C C . ASP A 1 138 ? -11.288 -7.702 1.987 1.00 95.56 138 ASP A C 1
ATOM 1071 O O . ASP A 1 138 ? -11.900 -7.734 3.064 1.00 95.56 138 ASP A O 1
ATOM 1075 N N . VAL A 1 139 ? -10.348 -8.609 1.691 1.00 94.56 139 VAL A N 1
ATOM 1076 C CA . VAL A 1 139 ? -9.968 -9.692 2.618 1.00 94.56 139 VAL A CA 1
ATOM 1077 C C . VAL A 1 139 ? -9.322 -9.111 3.874 1.00 94.56 139 VAL A C 1
ATOM 1079 O O . VAL A 1 139 ? -9.745 -9.424 4.988 1.00 94.56 139 VAL A O 1
ATOM 1082 N N . LEU A 1 140 ? -8.349 -8.212 3.705 1.00 95.25 140 LEU A N 1
ATOM 1083 C CA . LEU A 1 140 ? -7.641 -7.602 4.827 1.00 95.25 140 LEU A CA 1
ATOM 1084 C C . LEU A 1 140 ? -8.578 -6.755 5.694 1.00 95.25 140 LEU A C 1
ATOM 1086 O O . LEU A 1 140 ? -8.532 -6.838 6.917 1.00 95.25 140 LEU A O 1
ATOM 1090 N N . GLU A 1 141 ? -9.467 -5.972 5.089 1.00 97.00 141 GLU A N 1
ATOM 1091 C CA . GLU A 1 141 ? -10.472 -5.188 5.799 1.00 97.00 141 GLU A CA 1
ATOM 1092 C C . GLU A 1 141 ? -11.344 -6.093 6.677 1.00 97.00 141 GLU A C 1
ATOM 1094 O O . GLU A 1 141 ? -11.575 -5.782 7.847 1.00 97.00 141 GLU A O 1
ATOM 1099 N N . THR A 1 142 ? -11.782 -7.238 6.149 1.00 97.06 142 THR A N 1
ATOM 1100 C CA . THR A 1 142 ? -12.565 -8.225 6.907 1.00 97.06 142 THR A CA 1
ATOM 1101 C C . THR A 1 142 ? -11.788 -8.739 8.124 1.00 97.06 142 THR A C 1
ATOM 1103 O O . THR A 1 142 ? -12.329 -8.787 9.232 1.00 97.06 142 THR A O 1
ATOM 1106 N N . GLU A 1 143 ? -10.503 -9.055 7.956 1.00 96.06 143 GLU A N 1
ATOM 1107 C CA . GLU A 1 143 ? -9.633 -9.487 9.054 1.00 96.06 143 GLU A CA 1
ATOM 1108 C C . GLU A 1 143 ? -9.412 -8.392 10.106 1.00 96.06 143 GLU A C 1
ATOM 1110 O O . GLU A 1 143 ? -9.435 -8.669 11.308 1.00 96.06 143 GLU A O 1
ATOM 1115 N N . LEU A 1 144 ? -9.214 -7.142 9.679 1.00 96.12 144 LEU A N 1
ATOM 1116 C CA . LEU A 1 144 ? -9.046 -5.995 10.573 1.00 96.12 144 LEU A CA 1
ATOM 1117 C C . LEU A 1 144 ? -10.319 -5.736 11.387 1.00 96.12 144 LEU A C 1
ATOM 1119 O O . LEU A 1 144 ? -10.250 -5.516 12.598 1.00 96.12 144 LEU A O 1
ATOM 1123 N N . ARG A 1 145 ? -11.487 -5.827 10.741 1.00 97.00 145 ARG A N 1
ATOM 1124 C CA . ARG A 1 145 ? -12.801 -5.676 11.383 1.00 97.00 145 ARG A CA 1
ATOM 1125 C C . ARG A 1 145 ? -13.047 -6.721 12.466 1.00 97.00 145 ARG A C 1
ATOM 1127 O O . ARG A 1 145 ? -13.652 -6.394 13.479 1.00 97.00 145 ARG A O 1
ATOM 1134 N N . ALA A 1 146 ? -12.560 -7.947 12.282 1.00 96.62 146 ALA A N 1
ATOM 1135 C CA . ALA A 1 146 ? -12.697 -9.014 13.273 1.00 96.62 146 ALA A CA 1
ATOM 1136 C C . ALA A 1 146 ? -11.839 -8.794 14.536 1.00 96.62 146 ALA A C 1
ATOM 1138 O O . ALA A 1 146 ? -12.131 -9.365 15.585 1.00 96.62 146 ALA A O 1
ATOM 1139 N N . LYS A 1 147 ? -10.783 -7.973 14.449 1.00 95.69 147 LYS A N 1
ATOM 1140 C CA . LYS A 1 147 ? -9.829 -7.714 15.543 1.00 95.69 147 LYS A CA 1
ATOM 1141 C C . LYS A 1 147 ? -10.159 -6.468 16.372 1.00 95.69 147 LYS A C 1
ATOM 1143 O O . LYS A 1 147 ? -9.506 -6.224 17.385 1.00 95.69 147 LYS A O 1
ATOM 1148 N N . LEU A 1 148 ? -11.141 -5.670 15.954 1.00 95.62 148 LEU A N 1
ATOM 1149 C CA . LEU A 1 148 ? -11.507 -4.400 16.582 1.00 95.62 148 LEU A CA 1
ATOM 1150 C C . LEU A 1 148 ? -12.995 -4.366 16.943 1.00 95.62 148 LEU A C 1
ATOM 1152 O O . LEU A 1 148 ? -13.806 -5.131 16.430 1.00 95.62 148 LEU A O 1
ATOM 1156 N N . THR A 1 149 ? -13.374 -3.451 17.835 1.00 97.38 149 THR A N 1
ATOM 1157 C CA . THR A 1 149 ? -14.790 -3.226 18.143 1.00 97.38 149 THR A CA 1
ATOM 1158 C C . THR A 1 149 ? -15.492 -2.551 16.964 1.00 97.38 149 THR A C 1
ATOM 1160 O O . THR A 1 149 ? -14.893 -1.761 16.233 1.00 97.38 149 THR A O 1
ATOM 1163 N N . ALA A 1 150 ? -16.794 -2.806 16.806 1.00 96.31 150 ALA A N 1
ATOM 1164 C CA . ALA A 1 150 ? -17.591 -2.208 15.731 1.00 96.31 150 ALA A CA 1
ATOM 1165 C C . ALA A 1 150 ? -17.559 -0.666 15.742 1.00 96.31 150 ALA A C 1
ATOM 1167 O O . ALA A 1 150 ? -17.584 -0.038 14.684 1.00 96.31 150 ALA A O 1
ATOM 1168 N N . GLU A 1 151 ? -17.468 -0.056 16.927 1.00 96.81 151 GLU A N 1
ATOM 1169 C CA . GLU A 1 151 ? -17.335 1.394 17.090 1.00 96.81 151 GLU A CA 1
ATOM 1170 C C . GLU A 1 151 ? -16.014 1.913 16.511 1.00 96.81 151 GLU A C 1
ATOM 1172 O O . GLU A 1 151 ? -16.031 2.823 15.683 1.00 96.81 151 GLU A O 1
ATOM 1177 N N . LYS A 1 152 ? -14.886 1.286 16.871 1.00 96.56 152 LYS A N 1
ATOM 1178 C CA . LYS A 1 152 ? -13.558 1.650 16.356 1.00 96.56 152 LYS A CA 1
ATOM 1179 C C . LYS A 1 152 ? -13.464 1.468 14.848 1.00 96.56 152 LYS A C 1
ATOM 1181 O O . LYS A 1 152 ? -12.970 2.347 14.152 1.00 96.56 152 LYS A O 1
ATOM 1186 N N . VAL A 1 153 ? -14.007 0.364 14.334 1.00 97.62 153 VAL A N 1
ATOM 1187 C CA . VAL A 1 153 ? -14.098 0.105 12.891 1.00 97.62 153 VAL A CA 1
ATOM 1188 C C . VAL A 1 153 ? -14.853 1.227 12.181 1.00 97.62 153 VAL A C 1
ATOM 1190 O O . VAL A 1 153 ? -14.365 1.777 11.194 1.00 97.62 153 VAL A O 1
ATOM 1193 N N . LYS A 1 154 ? -16.047 1.578 12.676 1.00 97.38 154 LYS A N 1
ATOM 1194 C CA . LYS A 1 154 ? -16.879 2.625 12.076 1.00 97.38 154 LYS A CA 1
ATOM 1195 C C . LYS A 1 154 ? -16.177 3.982 12.118 1.00 97.38 154 LYS A C 1
ATOM 1197 O O . LYS A 1 154 ? -16.205 4.694 11.119 1.00 97.38 154 LYS A O 1
ATOM 1202 N N . ALA A 1 155 ? -15.561 4.325 13.248 1.00 97.69 155 ALA A N 1
ATOM 1203 C CA . ALA A 1 155 ? -14.845 5.583 13.424 1.00 97.69 155 ALA A CA 1
ATOM 1204 C C . ALA A 1 155 ? -13.646 5.696 12.469 1.00 97.69 155 ALA A C 1
ATOM 1206 O O . ALA A 1 155 ? -13.543 6.692 11.758 1.00 97.69 155 ALA A O 1
ATOM 1207 N N . ALA A 1 156 ? -12.802 4.663 12.384 1.00 97.25 156 ALA A N 1
ATOM 1208 C CA . ALA A 1 156 ? -11.634 4.649 11.502 1.00 97.25 156 ALA A CA 1
ATOM 1209 C C . ALA A 1 156 ? -12.024 4.787 10.021 1.00 97.25 156 ALA A C 1
ATOM 1211 O O . ALA A 1 156 ? -11.505 5.642 9.306 1.00 97.25 156 ALA A O 1
ATOM 1212 N N . LEU A 1 157 ? -13.008 4.011 9.558 1.00 97.44 157 LEU A N 1
ATOM 1213 C CA . LEU A 1 157 ? -13.465 4.081 8.166 1.00 97.44 157 LEU A CA 1
ATOM 1214 C C . LEU A 1 157 ? -14.119 5.424 7.818 1.00 97.44 157 LEU A C 1
ATOM 1216 O O . LEU A 1 157 ? -13.987 5.888 6.685 1.00 97.44 157 LEU A O 1
ATOM 1220 N N . ALA A 1 158 ? -14.842 6.035 8.762 1.00 96.94 158 ALA A N 1
ATOM 1221 C CA . ALA A 1 158 ? -15.428 7.361 8.580 1.00 96.94 158 ALA A CA 1
ATOM 1222 C C . A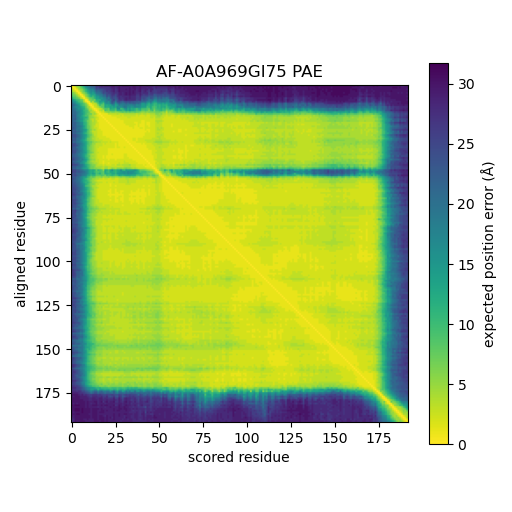LA A 1 158 ? -14.351 8.454 8.554 1.00 96.94 158 ALA A C 1
ATOM 1224 O O . ALA A 1 158 ? -14.427 9.356 7.725 1.00 96.94 158 ALA A O 1
ATOM 1225 N N . LEU A 1 159 ? -13.322 8.344 9.401 1.00 97.19 159 LEU A N 1
ATOM 1226 C CA . LEU A 1 159 ? -12.175 9.249 9.375 1.00 97.19 159 LEU A CA 1
ATOM 1227 C C . LEU A 1 159 ? -11.484 9.202 8.007 1.00 97.19 159 LEU A C 1
ATOM 1229 O O . LEU A 1 159 ? -11.278 10.246 7.387 1.00 97.19 159 LEU A O 1
ATOM 1233 N N . GLY A 1 160 ? -11.234 7.997 7.486 1.00 96.06 160 GLY A N 1
ATOM 1234 C CA . GLY A 1 160 ? -10.611 7.789 6.178 1.00 96.06 160 GLY A CA 1
ATOM 1235 C C . GLY A 1 160 ? -11.338 8.473 5.019 1.00 96.06 160 GLY A C 1
ATOM 1236 O O . GLY A 1 160 ? -10.697 9.028 4.136 1.00 96.06 160 GLY A O 1
ATOM 1237 N N . GLN A 1 161 ? -12.673 8.519 5.053 1.00 95.00 161 GLN A N 1
ATOM 1238 C CA . GLN A 1 161 ? -13.490 9.201 4.033 1.00 95.00 161 GLN A CA 1
ATOM 1239 C C . GLN A 1 161 ? -13.272 10.714 3.977 1.00 95.00 161 GLN A C 1
ATOM 1241 O O . GLN A 1 161 ? -13.532 11.337 2.952 1.00 95.00 161 GLN A O 1
ATOM 1246 N N . THR A 1 162 ? -12.842 11.298 5.092 1.00 95.31 162 THR A N 1
ATOM 1247 C CA . THR A 1 162 ? -12.628 12.743 5.244 1.00 95.31 162 THR A CA 1
ATOM 1248 C C . THR A 1 162 ? -11.153 13.127 5.265 1.00 95.31 162 THR A C 1
ATOM 1250 O O . THR A 1 162 ? -10.832 14.306 5.380 1.00 95.31 162 THR A O 1
ATOM 1253 N N . THR A 1 163 ? -10.261 12.140 5.179 1.00 94.75 163 THR A N 1
ATOM 1254 C CA . THR A 1 163 ? -8.816 12.357 5.227 1.00 94.75 163 THR A CA 1
ATOM 1255 C C . THR A 1 163 ? -8.325 12.859 3.872 1.00 94.75 163 THR A C 1
ATOM 1257 O O . THR A 1 163 ? -8.744 12.356 2.830 1.00 94.75 163 THR A O 1
ATOM 1260 N N . ASP A 1 164 ? -7.425 13.842 3.883 1.00 96.06 164 ASP A N 1
ATOM 1261 C CA . ASP A 1 164 ? -6.788 14.328 2.664 1.00 96.06 164 ASP A CA 1
ATOM 1262 C C . ASP A 1 164 ? -5.764 13.313 2.130 1.00 96.06 164 ASP A C 1
ATOM 1264 O O . ASP A 1 164 ? -4.964 12.735 2.878 1.00 96.06 164 ASP A O 1
ATOM 1268 N N . LEU A 1 165 ? -5.798 13.082 0.815 1.00 95.88 165 LEU A N 1
ATOM 1269 C CA . LEU A 1 165 ? -4.909 12.127 0.161 1.00 95.88 165 LEU A CA 1
ATOM 1270 C C . LEU A 1 165 ? -3.446 12.549 0.288 1.00 95.88 165 LEU A C 1
ATOM 1272 O O . LEU A 1 165 ? -2.596 11.718 0.601 1.00 95.88 165 LEU A O 1
ATOM 1276 N N . TRP A 1 166 ? -3.135 13.811 0.013 1.00 95.06 166 TRP A N 1
ATOM 1277 C CA . TRP A 1 166 ? -1.756 14.266 -0.108 1.00 95.06 166 TRP A CA 1
ATOM 1278 C C . TRP A 1 166 ? -1.089 14.409 1.253 1.00 95.06 166 TRP A C 1
ATOM 1280 O O . TRP A 1 166 ? 0.052 13.972 1.397 1.00 95.06 166 TRP A O 1
ATOM 1290 N N . ASP A 1 167 ? -1.817 14.874 2.269 1.00 93.50 167 ASP A N 1
ATOM 1291 C CA . ASP A 1 167 ? -1.341 14.848 3.655 1.00 93.50 167 ASP A CA 1
ATOM 1292 C C . ASP A 1 167 ? -1.007 13.414 4.095 1.00 93.50 167 ASP A C 1
ATOM 1294 O O . ASP A 1 167 ? 0.052 13.159 4.678 1.00 93.50 167 ASP A O 1
ATOM 1298 N N . THR A 1 168 ? -1.865 12.449 3.742 1.00 94.19 168 THR A N 1
ATOM 1299 C CA . THR A 1 168 ? -1.638 11.026 4.044 1.00 94.19 168 THR A CA 1
ATOM 1300 C C . THR A 1 168 ? -0.420 10.478 3.309 1.00 94.19 168 THR A C 1
ATOM 1302 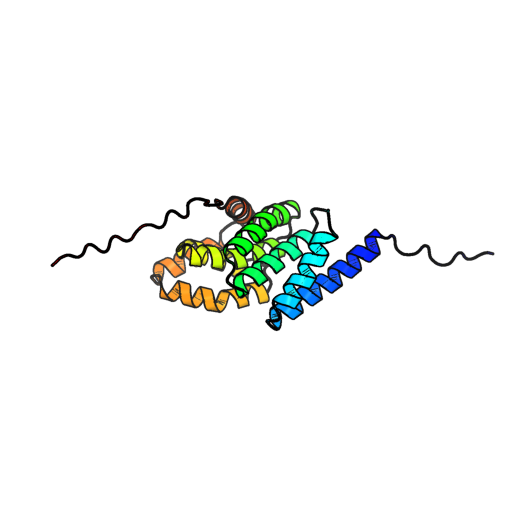O O . THR A 1 168 ? 0.401 9.792 3.912 1.00 94.19 168 THR A O 1
ATOM 1305 N N . VAL A 1 169 ? -0.273 10.774 2.016 1.00 93.56 169 VAL A N 1
ATOM 1306 C CA . VAL A 1 169 ? 0.859 10.312 1.196 1.00 93.56 169 VAL A CA 1
ATOM 1307 C C . VAL A 1 169 ? 2.179 10.868 1.719 1.00 93.56 169 VAL A C 1
ATOM 1309 O O . VAL A 1 169 ? 3.154 10.122 1.816 1.00 93.56 169 VAL A O 1
ATOM 1312 N N . LEU A 1 170 ? 2.217 12.149 2.094 1.00 88.94 170 LEU A N 1
ATOM 1313 C CA . LEU A 1 170 ? 3.405 12.774 2.671 1.00 88.94 170 LEU A CA 1
ATOM 1314 C C . LEU A 1 170 ? 3.756 12.134 4.019 1.00 88.94 170 LEU A C 1
ATOM 1316 O O . LEU A 1 170 ? 4.898 11.725 4.222 1.00 88.94 170 LEU A O 1
ATOM 1320 N N . ALA A 1 171 ? 2.777 11.954 4.910 1.00 88.25 171 ALA A N 1
ATOM 1321 C CA . ALA A 1 171 ? 2.992 11.286 6.194 1.00 88.25 171 ALA A CA 1
ATOM 1322 C C . ALA A 1 171 ? 3.464 9.828 6.025 1.00 88.25 171 ALA A C 1
ATOM 1324 O O . ALA A 1 171 ? 4.423 9.401 6.671 1.00 88.25 171 ALA A O 1
ATOM 1325 N N . ALA A 1 172 ? 2.844 9.076 5.112 1.00 86.44 172 ALA A N 1
ATOM 1326 C CA . ALA A 1 172 ? 3.180 7.686 4.817 1.00 86.44 172 ALA A CA 1
ATOM 1327 C C . ALA A 1 172 ? 4.554 7.535 4.141 1.00 86.44 172 ALA A C 1
ATOM 1329 O O . ALA A 1 172 ? 5.267 6.569 4.412 1.00 86.44 172 ALA A O 1
ATOM 1330 N N . GLY A 1 173 ? 4.966 8.494 3.307 1.00 75.75 173 GLY A N 1
ATOM 1331 C CA . GLY A 1 173 ? 6.308 8.534 2.715 1.00 75.75 173 GLY A CA 1
ATOM 1332 C C . GLY A 1 173 ? 7.415 8.738 3.756 1.00 75.75 173 GLY A C 1
ATOM 1333 O O . GLY A 1 173 ? 8.544 8.289 3.562 1.00 75.75 173 GLY A O 1
ATOM 1334 N N . HIS A 1 174 ? 7.079 9.351 4.893 1.00 70.62 174 HIS A N 1
ATOM 1335 C CA . HIS A 1 174 ? 7.963 9.512 6.049 1.00 70.62 174 HIS A CA 1
ATOM 1336 C C . HIS A 1 174 ? 7.790 8.419 7.111 1.00 70.62 174 HIS A C 1
ATOM 1338 O O . HIS A 1 174 ? 8.420 8.508 8.169 1.00 70.62 174 HIS A O 1
ATOM 1344 N N . TRP A 1 175 ? 6.972 7.390 6.846 1.00 60.66 175 TRP A N 1
ATOM 1345 C CA . TRP A 1 175 ? 6.765 6.281 7.771 1.00 60.66 175 TRP A CA 1
ATOM 1346 C C . TRP A 1 175 ? 8.121 5.721 8.202 1.00 60.66 175 TRP A C 1
ATOM 1348 O O . TRP A 1 175 ? 8.899 5.302 7.336 1.00 60.66 175 TRP A O 1
ATOM 1358 N N . PRO A 1 176 ? 8.441 5.723 9.510 1.00 49.22 176 PRO A N 1
ATOM 1359 C CA . PRO A 1 176 ? 9.800 5.497 9.960 1.00 49.22 176 PRO A CA 1
ATOM 1360 C C . PRO A 1 176 ? 10.328 4.181 9.393 1.00 49.22 176 PRO A C 1
ATOM 1362 O O . PRO A 1 176 ? 9.713 3.119 9.557 1.00 49.22 176 PRO A O 1
ATOM 1365 N N . GLN A 1 177 ? 11.493 4.251 8.741 1.00 49.81 177 GLN A N 1
ATOM 1366 C CA . GLN A 1 177 ? 12.347 3.088 8.534 1.00 49.81 177 GLN A CA 1
ATOM 1367 C C . GLN A 1 177 ? 12.839 2.667 9.917 1.00 49.81 177 GLN A C 1
AT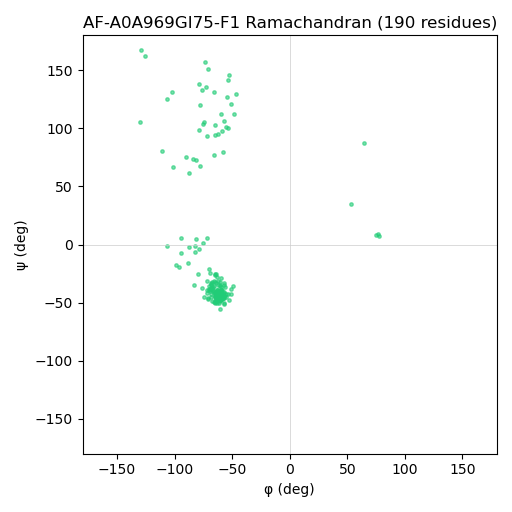OM 1369 O O . GLN A 1 177 ? 13.940 3.021 10.327 1.00 49.81 177 GLN A O 1
ATOM 1374 N N . ARG A 1 178 ? 11.983 1.997 10.694 1.00 39.62 178 ARG A N 1
ATOM 1375 C CA . ARG A 1 178 ? 12.375 1.413 11.971 1.00 39.62 178 ARG A CA 1
ATOM 1376 C C . ARG A 1 178 ? 13.436 0.356 11.686 1.00 39.62 178 ARG A C 1
ATOM 1378 O O . ARG A 1 178 ? 13.134 -0.775 11.317 1.00 39.62 178 ARG A O 1
ATOM 1385 N N . THR A 1 179 ? 14.691 0.769 11.801 1.00 37.69 179 THR A N 1
ATOM 1386 C CA . THR A 1 179 ? 15.866 -0.094 11.901 1.00 37.69 179 THR A CA 1
ATOM 1387 C C . THR A 1 179 ? 15.978 -0.722 13.294 1.00 37.69 179 THR A C 1
ATOM 1389 O O . THR A 1 179 ? 16.886 -1.510 13.536 1.00 37.69 179 THR A O 1
ATOM 1392 N N . ASP A 1 180 ? 15.037 -0.446 14.200 1.00 33.69 180 ASP A N 1
ATOM 1393 C CA . ASP A 1 180 ? 14.948 -1.013 15.540 1.00 33.69 180 ASP A CA 1
ATOM 1394 C C . ASP A 1 180 ? 13.890 -2.125 15.624 1.00 33.69 180 ASP A C 1
ATOM 1396 O O . ASP A 1 180 ? 12.901 -2.045 16.347 1.00 33.69 180 ASP A O 1
ATOM 1400 N N . TRP A 1 181 ? 14.141 -3.244 14.944 1.00 39.56 181 TRP A N 1
ATOM 1401 C CA . TRP A 1 181 ? 13.572 -4.517 15.394 1.00 39.56 181 TRP A CA 1
ATOM 1402 C C . TRP A 1 181 ? 14.397 -5.032 16.580 1.00 39.56 181 TRP A C 1
ATOM 1404 O O . TRP A 1 181 ? 15.102 -6.036 16.477 1.00 39.56 181 TRP A O 1
ATOM 1414 N N . SER A 1 182 ? 14.344 -4.342 17.723 1.00 26.17 182 SER A N 1
ATOM 1415 C CA . SER A 1 182 ? 14.615 -5.022 18.985 1.00 26.17 182 SER A CA 1
ATOM 1416 C C . SER A 1 182 ? 13.380 -5.864 19.277 1.00 26.17 182 SER A C 1
ATOM 1418 O O . SER A 1 182 ? 12.304 -5.359 19.594 1.00 26.17 182 SER A O 1
ATOM 1420 N N . TRP A 1 183 ? 13.511 -7.175 19.081 1.00 37.75 183 TRP A N 1
ATOM 1421 C CA . TRP A 1 183 ? 12.535 -8.134 19.571 1.00 37.75 183 TRP A CA 1
ATOM 1422 C C . TRP A 1 183 ? 12.260 -7.805 21.035 1.00 37.75 183 TRP A C 1
ATOM 1424 O O . TRP A 1 183 ? 13.138 -7.950 21.887 1.00 37.75 183 TRP A O 1
ATOM 1434 N N . GLY A 1 184 ? 11.044 -7.342 21.322 1.00 28.28 184 GLY A N 1
ATOM 1435 C CA . GLY A 1 184 ? 10.499 -7.421 22.660 1.00 28.28 184 GLY A CA 1
ATOM 1436 C C . GLY A 1 184 ? 10.498 -8.894 23.020 1.00 28.28 184 GLY A C 1
ATOM 1437 O O . GLY A 1 184 ? 9.630 -9.643 22.577 1.00 28.28 184 GLY A O 1
ATOM 1438 N N . ILE A 1 185 ? 11.523 -9.315 23.760 1.00 32.19 185 ILE A N 1
ATOM 1439 C CA . ILE A 1 185 ? 11.524 -10.560 24.506 1.00 32.19 185 ILE A CA 1
ATOM 1440 C C . ILE A 1 185 ? 10.259 -10.486 25.353 1.00 32.19 185 ILE A C 1
ATOM 1442 O O . ILE A 1 185 ? 10.204 -9.781 26.360 1.00 32.19 185 ILE A O 1
ATOM 1446 N N . VAL A 1 186 ? 9.208 -11.170 24.909 1.00 34.00 186 VAL A N 1
ATOM 1447 C CA . VAL A 1 186 ? 8.137 -11.571 25.804 1.00 34.00 186 VAL A CA 1
ATOM 1448 C C . VAL A 1 186 ? 8.815 -12.538 26.760 1.00 34.00 186 VAL A C 1
ATOM 1450 O O . VAL A 1 186 ? 9.008 -13.711 26.449 1.00 34.00 186 VAL A O 1
ATOM 1453 N N . SER A 1 187 ? 9.271 -12.002 27.892 1.00 35.53 187 SER A N 1
ATOM 1454 C CA . SER A 1 187 ? 9.638 -12.792 29.055 1.00 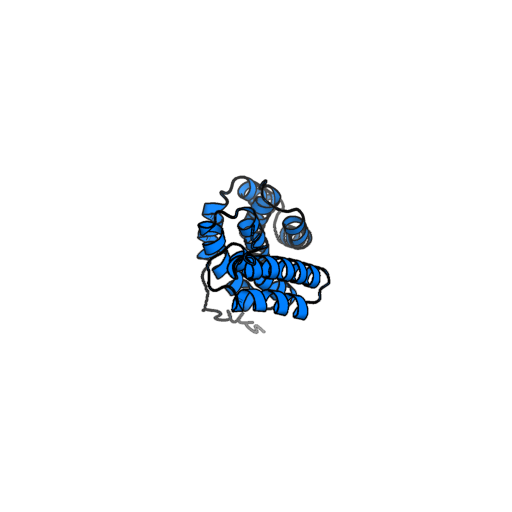35.53 187 SER A CA 1
ATOM 1455 C C . SER A 1 187 ? 8.422 -13.626 29.412 1.00 35.53 187 SER A C 1
ATOM 1457 O O . SER A 1 187 ? 7.478 -13.139 30.032 1.00 35.53 187 SER A O 1
ATOM 1459 N N . ILE A 1 188 ? 8.440 -14.895 29.022 1.00 35.44 188 ILE A N 1
ATOM 1460 C CA . ILE A 1 188 ? 7.655 -15.895 29.721 1.00 35.44 188 ILE A CA 1
ATOM 1461 C C . ILE A 1 188 ? 8.385 -16.086 31.048 1.00 35.44 188 ILE A C 1
ATOM 1463 O O . ILE A 1 188 ? 9.361 -16.827 31.146 1.00 35.44 188 ILE A O 1
ATOM 1467 N N . SER A 1 189 ? 7.944 -15.333 32.056 1.00 36.31 189 SER A N 1
ATOM 1468 C CA . SER A 1 189 ? 8.185 -15.677 33.449 1.00 36.31 189 SER A CA 1
ATOM 1469 C C . SER A 1 189 ? 7.619 -17.072 33.675 1.00 36.31 189 SER A C 1
ATOM 1471 O O . SER A 1 189 ? 6.404 -17.250 33.742 1.00 36.31 189 SER A O 1
ATOM 1473 N N . THR A 1 190 ? 8.497 -18.061 33.796 1.00 35.62 190 THR A N 1
ATOM 1474 C CA . THR A 1 190 ? 8.154 -19.326 34.436 1.00 35.62 190 THR A CA 1
ATOM 1475 C C . THR A 1 190 ? 7.867 -19.017 35.900 1.00 35.62 190 THR A C 1
ATOM 1477 O O . THR A 1 190 ? 8.782 -18.763 36.683 1.00 35.62 190 THR A O 1
ATOM 1480 N N . ALA A 1 191 ? 6.586 -18.978 36.252 1.00 38.91 191 ALA A N 1
ATOM 1481 C CA . ALA A 1 191 ? 6.134 -19.031 37.628 1.00 38.91 191 ALA A CA 1
ATOM 1482 C C . ALA A 1 191 ? 5.528 -20.416 37.882 1.00 38.91 191 ALA A C 1
ATOM 1484 O O . ALA A 1 191 ? 4.570 -20.795 37.207 1.00 38.91 191 ALA A O 1
ATOM 1485 N N . ILE A 1 192 ? 6.076 -21.052 38.925 1.00 41.38 192 ILE A N 1
ATOM 1486 C CA . ILE A 1 192 ? 5.688 -22.299 39.609 1.00 41.38 192 ILE A CA 1
ATOM 1487 C C . ILE A 1 192 ? 6.231 -23.582 38.975 1.00 41.38 192 ILE A C 1
ATOM 1489 O O . ILE A 1 192 ? 5.730 -24.014 37.918 1.00 41.38 192 ILE A O 1
#

Foldseek 3Di:
DDDPPDPDDPPVVVLVVLLVVLLVQLVVCVVVVVLVSNLVSLVVNVVVDPDLDPSVLSSLLSQLSSCVSVVVLVSNLVSLLVNLVSCLVVVVLQSLLSSLLSCLSVCVVVVVLLLSLLSLLQLVQPPSYDPVSNVSCPVVLVVSPVVDDPVSSVVSSVNSNVDDSSVVSVVSSVPDPCPPPPPPPPPPPPDD